Protein AF-A0A2N5YRS5-F1 (afdb_monomer)

Solvent-accessible surface area (backbone atoms only — not comparable to full-atom values): 10731 Å² total; per-residue (Å²): 92,65,30,34,33,71,36,32,25,39,20,80,48,80,92,53,76,38,45,80,46,67,61,50,50,34,42,85,32,21,40,76,70,30,48,67,41,39,96,57,61,64,20,45,32,36,36,33,46,70,57,51,52,56,50,21,66,75,70,76,48,89,79,59,82,22,62,78,68,31,30,32,28,27,42,75,60,66,61,77,80,57,56,73,63,17,35,43,30,50,98,49,32,31,32,30,30,61,40,76,29,47,91,76,86,85,80,86,45,73,47,37,74,73,70,75,48,71,62,41,45,70,50,16,36,21,18,30,59,78,36,57,36,58,53,43,55,66,42,66,35,34,51,42,79,47,68,44,80,43,78,38,75,36,78,30,51,50,43,51,68,62,75,42,83,72,62,62,38,59,51,52,52,50,55,50,49,55,51,30,55,74,71,72,45,51,68,48,79,45,74,45,67,37,58,81,123

Radius of gyration: 21.84 Å; Cα contacts (8 Å, |Δi|>4): 446; chains: 1; bounding box: 46×32×71 Å

Mean predicted aligned error: 5.02 Å

Secondary structure (DSSP, 8-state):
-EEEEEEEEE-SSTTSPPEEESEEEEETTEETT-TT-SSSS-SEEEEEHHHHHHHHHHHT----TTTT--SEEEES--GGG--TT-EEE-SS-EEEEEEE-----SSS-HHHHHHS--SHHHH-EEEEEEE-EEEETT-EEEEE--EEEEEEEEE-HHHHTTSS---HHHHHHHHHHHHHHHTT-EEEEEEEEE---

Nearest PDB structures (foldseek):
  1o67-assembly3_C  TM=7.822E-01  e=5.797E-09  Escherichia coli
  5yhh-assembly1_A  TM=7.970E-01  e=1.720E-07  Geobacillus stearothermophilus
  5yhi-assembly1_B  TM=7.317E-01  e=4.932E-08  Escherichia coli K-12
  7p41-assembly1_D  TM=7.309E-01  e=7.538E-04  Homo sapiens
  6fw2-assembly1_A  TM=7.241E-01  e=1.733E-03  Homo sapiens

Structure (mmCIF, N/CA/C/O backbone):
data_AF-A0A2N5YRS5-F1
#
_entry.id   AF-A0A2N5YRS5-F1
#
loop_
_atom_site.group_PDB
_atom_site.id
_atom_site.type_symbol
_atom_site.label_atom_id
_atom_site.label_alt_id
_atom_site.label_comp_id
_atom_site.label_asym_id
_atom_site.label_entity_id
_atom_site.label_seq_id
_atom_site.pdbx_PDB_ins_code
_atom_site.Cartn_x
_atom_site.Cartn_y
_atom_site.Cartn_z
_atom_site.occupancy
_atom_site.B_iso_or_equiv
_atom_site.auth_seq_id
_atom_site.auth_comp_id
_atom_site.auth_asym_id
_atom_site.auth_atom_id
_atom_site.pdbx_PDB_model_num
ATOM 1 N N . MET A 1 1 ? 4.259 -11.314 1.514 1.00 93.44 1 MET A N 1
ATOM 2 C CA . MET A 1 1 ? 4.136 -11.394 2.999 1.00 93.44 1 MET A CA 1
ATOM 3 C C . MET A 1 1 ? 2.675 -11.221 3.344 1.00 93.44 1 MET A C 1
ATOM 5 O O . MET A 1 1 ? 2.078 -10.305 2.798 1.00 93.44 1 MET A O 1
ATOM 9 N N . LYS A 1 2 ? 2.111 -12.064 4.206 1.00 97.50 2 LYS A N 1
ATOM 10 C CA . LYS A 1 2 ? 0.688 -12.028 4.564 1.00 97.50 2 LYS A CA 1
ATOM 11 C C . LYS A 1 2 ? 0.471 -11.393 5.937 1.00 97.50 2 LYS A C 1
ATOM 13 O O . LYS A 1 2 ? 1.342 -11.507 6.795 1.00 97.50 2 LYS A O 1
ATOM 18 N N . PHE A 1 3 ? -0.652 -10.706 6.108 1.00 98.56 3 PHE A N 1
ATOM 19 C CA . PHE A 1 3 ? -1.069 -10.064 7.354 1.00 98.56 3 PHE A CA 1
ATOM 20 C C . PHE A 1 3 ? -2.599 -10.047 7.451 1.00 98.56 3 PHE A C 1
ATOM 22 O O . PHE A 1 3 ? -3.292 -10.167 6.441 1.00 98.56 3 PHE A O 1
ATOM 29 N N . THR A 1 4 ? -3.130 -9.890 8.659 1.00 98.69 4 THR A N 1
ATOM 30 C CA . THR A 1 4 ? -4.561 -10.071 8.943 1.00 98.69 4 THR A CA 1
ATOM 31 C C . THR A 1 4 ? -5.220 -8.762 9.353 1.00 98.69 4 THR A C 1
ATOM 33 O O . THR A 1 4 ? -4.616 -7.944 10.050 1.00 98.69 4 THR A O 1
ATOM 36 N N . ILE A 1 5 ? -6.481 -8.572 8.973 1.00 98.56 5 ILE A N 1
ATOM 37 C CA . ILE A 1 5 ? -7.316 -7.477 9.473 1.00 98.56 5 ILE A CA 1
ATOM 38 C C . ILE A 1 5 ? -7.838 -7.807 10.869 1.00 98.56 5 ILE A C 1
ATOM 40 O O . ILE A 1 5 ? -8.525 -8.808 11.072 1.00 98.56 5 ILE A O 1
ATOM 44 N N . LYS A 1 6 ? -7.568 -6.922 11.826 1.00 98.25 6 LYS A N 1
ATOM 45 C CA . LYS A 1 6 ? -8.034 -7.027 13.214 1.00 98.25 6 LYS A CA 1
ATOM 46 C C . LYS A 1 6 ? -9.284 -6.214 13.493 1.00 98.25 6 LYS A C 1
ATOM 48 O O . LYS A 1 6 ? -10.110 -6.656 14.283 1.00 98.25 6 LYS A O 1
ATOM 53 N N . SER A 1 7 ? -9.413 -5.053 12.862 1.00 98.38 7 SER A N 1
ATOM 54 C CA . SER A 1 7 ? -10.589 -4.200 12.995 1.00 98.38 7 SER A CA 1
ATOM 55 C C . SER A 1 7 ? -10.814 -3.394 11.730 1.00 98.38 7 SER A C 1
ATOM 57 O O . SER A 1 7 ? -9.863 -3.060 11.016 1.00 98.38 7 SER A O 1
ATOM 59 N N . ILE A 1 8 ? -12.076 -3.062 11.494 1.00 98.31 8 ILE A N 1
ATOM 60 C CA . ILE A 1 8 ? -12.518 -2.154 10.446 1.00 98.31 8 ILE A CA 1
ATOM 61 C C . ILE A 1 8 ? -13.366 -1.091 11.124 1.00 98.31 8 ILE A C 1
ATOM 63 O O . ILE A 1 8 ? -14.333 -1.420 11.799 1.00 98.31 8 ILE A O 1
ATOM 67 N N . ASN A 1 9 ? -13.003 0.174 10.956 1.00 97.31 9 ASN A N 1
ATOM 68 C CA . ASN A 1 9 ? -13.595 1.295 11.668 1.00 97.31 9 ASN A CA 1
ATOM 69 C C . ASN A 1 9 ? -14.055 2.359 10.657 1.00 97.31 9 ASN A C 1
ATOM 71 O O . ASN A 1 9 ? -13.291 2.796 9.786 1.00 97.31 9 ASN A O 1
ATOM 75 N N . VAL A 1 10 ? -15.305 2.801 10.776 1.00 96.19 10 VAL A N 1
ATOM 76 C CA . VAL A 1 10 ? -15.925 3.786 9.872 1.00 96.19 10 VAL A CA 1
ATOM 77 C C . VAL A 1 10 ? -16.586 4.904 10.665 1.00 96.19 10 VAL A C 1
ATOM 79 O O . VAL A 1 10 ? -16.993 4.700 11.803 1.00 96.19 10 VAL A O 1
ATOM 82 N N . SER A 1 11 ? -16.684 6.094 10.083 1.00 93.38 11 SER A N 1
ATOM 83 C CA . SER A 1 11 ? -17.424 7.216 10.675 1.00 93.38 11 SER A CA 1
ATOM 84 C C . SER A 1 11 ? -18.418 7.765 9.659 1.00 93.38 11 SER A C 1
ATOM 86 O O . SER A 1 11 ? -18.031 8.004 8.516 1.00 93.38 11 SER A O 1
ATOM 88 N N . GLU A 1 12 ? -19.663 8.012 10.065 1.00 89.25 12 GLU A N 1
ATOM 89 C CA . GLU A 1 12 ? -20.699 8.537 9.165 1.00 89.25 12 GLU A CA 1
ATOM 90 C C . GLU A 1 12 ? -20.439 9.996 8.779 1.00 89.25 12 GLU A C 1
ATOM 92 O O . GLU A 1 12 ? -20.666 10.389 7.631 1.00 89.25 12 GLU A O 1
ATOM 97 N N . ARG A 1 13 ? -19.913 10.809 9.708 1.00 87.06 13 ARG A N 1
ATOM 98 C CA . ARG A 1 13 ? -19.568 12.216 9.451 1.00 87.06 13 ARG A CA 1
ATOM 99 C C . ARG A 1 13 ? -18.112 12.512 9.787 1.00 87.06 13 ARG A C 1
ATOM 101 O O . ARG A 1 13 ? -17.438 11.800 10.528 1.00 87.06 13 ARG A O 1
ATOM 108 N N . LYS A 1 14 ? -17.593 13.589 9.194 1.00 81.31 14 LYS A N 1
ATOM 109 C CA . LYS A 1 14 ? -16.226 14.053 9.462 1.00 81.31 14 LYS A CA 1
ATOM 110 C C . LYS A 1 14 ? -16.148 14.621 10.877 1.00 81.31 14 LYS A C 1
ATOM 112 O O . LYS A 1 14 ? -16.999 15.413 11.261 1.00 81.31 14 LYS A O 1
ATOM 117 N N . GLY A 1 15 ? -15.096 14.254 11.605 1.00 76.50 15 GLY A N 1
ATOM 118 C CA . GLY A 1 15 ? -14.880 14.684 12.990 1.00 76.50 15 GLY A CA 1
ATOM 119 C C . GLY A 1 15 ? -15.562 13.803 14.040 1.00 76.50 15 GLY A C 1
ATOM 120 O O . GLY A 1 15 ? -15.306 13.992 15.223 1.00 76.50 15 GLY A O 1
ATOM 121 N N . GLU A 1 16 ? -16.376 12.827 13.632 1.00 81.69 16 GLU A N 1
ATOM 122 C CA . GLU A 1 16 ? -16.912 11.814 14.541 1.00 81.69 16 GLU A CA 1
ATOM 123 C C . GLU A 1 16 ? -15.886 10.704 14.796 1.00 81.69 16 GLU A C 1
ATOM 125 O O . GLU A 1 16 ? -15.012 10.423 13.966 1.00 81.69 16 GLU A O 1
ATOM 130 N N . LEU A 1 17 ? -16.011 10.059 15.957 1.00 84.31 17 LEU A N 1
ATOM 131 C CA . LEU A 1 17 ? -15.243 8.862 16.275 1.00 84.31 17 LEU A CA 1
ATOM 132 C C . LEU A 1 17 ? -15.636 7.727 15.329 1.00 84.31 17 LEU A C 1
ATOM 134 O O . LEU A 1 17 ? -16.806 7.562 14.979 1.00 84.31 17 LEU A O 1
ATOM 138 N N . LYS A 1 18 ? -14.646 6.932 14.922 1.00 88.12 18 LYS A N 1
ATOM 139 C CA . LYS A 1 18 ? -14.904 5.743 14.116 1.00 88.12 18 LYS A CA 1
ATOM 140 C C . LYS A 1 18 ? -15.488 4.636 14.986 1.00 88.12 18 LYS A C 1
ATOM 142 O O . LYS A 1 18 ? -15.049 4.421 16.112 1.00 88.12 18 LYS A O 1
ATOM 147 N N . ILE A 1 19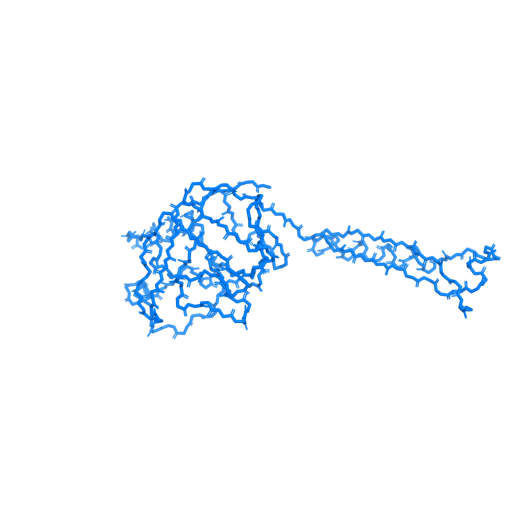 ? -16.453 3.919 14.432 1.00 91.75 19 ILE A N 1
ATOM 148 C CA . ILE A 1 19 ? -17.148 2.807 15.069 1.00 91.75 19 ILE A CA 1
ATOM 149 C C . ILE A 1 19 ? -16.702 1.514 14.375 1.00 91.75 19 ILE A C 1
ATOM 151 O O . ILE A 1 19 ? -16.629 1.490 13.140 1.00 91.75 19 ILE A O 1
ATOM 155 N N . PRO A 1 20 ? -16.386 0.447 15.131 1.00 96.31 20 PRO A N 1
ATOM 156 C CA . PRO A 1 20 ? -16.004 -0.829 14.550 1.00 96.31 20 PRO A CA 1
ATOM 157 C C . PRO A 1 20 ? -17.186 -1.496 13.833 1.00 96.31 20 PRO A C 1
ATOM 159 O O . PRO A 1 20 ? -18.306 -1.530 14.344 1.00 96.31 20 PRO A O 1
ATOM 162 N N . VAL A 1 21 ? -16.918 -2.076 12.666 1.00 97.50 21 VAL A N 1
ATOM 163 C CA . VAL A 1 21 ? -17.863 -2.845 11.848 1.00 97.50 21 VAL A CA 1
ATOM 164 C C . VAL A 1 21 ? -17.238 -4.177 11.434 1.00 97.50 21 VAL A C 1
ATOM 166 O O . VAL A 1 21 ? -16.019 -4.316 11.368 1.00 97.50 21 VAL A O 1
ATOM 169 N N . SER A 1 22 ? -18.065 -5.186 11.156 1.00 97.44 22 SER A N 1
ATOM 170 C CA . SER A 1 22 ? -17.574 -6.525 10.797 1.00 97.44 22 SER A CA 1
ATOM 171 C C . SER A 1 22 ? -17.098 -6.631 9.347 1.00 97.44 22 SER A C 1
ATOM 173 O O . SER A 1 22 ? -16.233 -7.450 9.044 1.00 97.44 22 SER A O 1
ATOM 175 N N . ASN A 1 23 ? -17.669 -5.824 8.453 1.00 97.62 23 ASN A N 1
ATOM 176 C CA . ASN A 1 23 ? -17.377 -5.825 7.026 1.00 97.62 23 ASN A CA 1
ATOM 177 C C . ASN A 1 23 ? -17.698 -4.466 6.395 1.00 97.62 23 ASN A C 1
ATOM 179 O O . ASN A 1 23 ? -18.464 -3.679 6.952 1.00 97.62 23 ASN A O 1
ATOM 183 N N . ILE A 1 24 ? -17.105 -4.220 5.232 1.00 97.94 24 ILE A N 1
ATOM 184 C CA . ILE A 1 24 ? -17.267 -3.007 4.429 1.00 97.94 24 ILE A CA 1
ATOM 185 C C . ILE A 1 24 ? -17.304 -3.343 2.941 1.00 97.94 24 ILE A C 1
ATOM 187 O O . ILE A 1 24 ? -16.763 -4.355 2.484 1.00 97.94 24 ILE A O 1
ATOM 191 N N . GLU A 1 25 ? -17.884 -2.424 2.180 1.00 98.06 25 GLU A N 1
ATOM 192 C CA . GLU A 1 25 ? -17.775 -2.368 0.730 1.00 98.06 25 GLU A CA 1
ATOM 193 C C . GLU A 1 25 ? -16.874 -1.198 0.323 1.00 98.06 25 GLU A C 1
ATOM 195 O O . GLU A 1 25 ? -16.895 -0.124 0.935 1.00 98.06 25 GLU A O 1
ATOM 200 N N . ILE A 1 26 ? -16.044 -1.438 -0.687 1.00 98.00 26 ILE A N 1
ATOM 201 C CA . ILE A 1 26 ? -15.027 -0.517 -1.179 1.00 98.00 26 ILE A CA 1
ATOM 202 C C . ILE A 1 26 ? -15.301 -0.230 -2.655 1.00 98.00 26 ILE A C 1
ATOM 204 O O . ILE A 1 26 ? -15.265 -1.147 -3.480 1.00 98.00 26 ILE A O 1
ATOM 208 N N . ASP A 1 27 ? -15.516 1.042 -2.979 1.00 97.56 27 ASP A N 1
ATOM 209 C CA . ASP A 1 27 ? -15.661 1.562 -4.341 1.00 97.56 27 ASP A CA 1
ATOM 210 C C . ASP A 1 27 ? -14.404 2.336 -4.787 1.00 97.56 27 ASP A C 1
ATOM 212 O O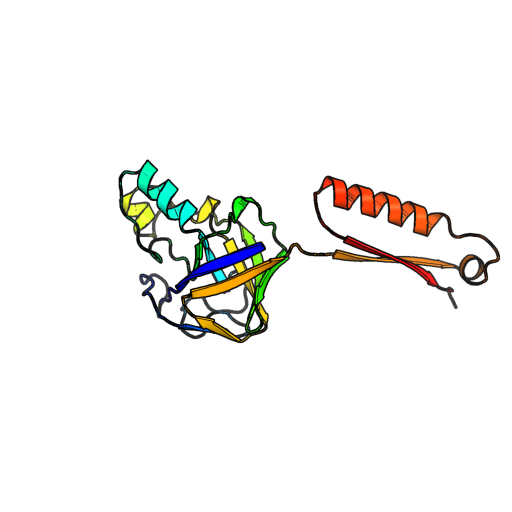 . ASP A 1 27 ? -13.368 2.321 -4.121 1.00 97.56 27 ASP A O 1
ATOM 216 N N . ASP A 1 28 ? -14.462 3.007 -5.937 1.00 96.31 28 ASP A N 1
ATOM 217 C CA . ASP A 1 28 ? -13.355 3.801 -6.484 1.00 96.31 28 ASP A CA 1
ATOM 218 C C . ASP A 1 28 ? -13.056 5.088 -5.689 1.00 96.31 28 ASP A C 1
ATOM 220 O O . ASP A 1 28 ? -12.070 5.777 -5.972 1.00 96.31 28 ASP A O 1
ATOM 224 N N . LEU A 1 29 ? -13.871 5.410 -4.682 1.00 97.00 29 LEU A N 1
ATOM 225 C CA . LEU A 1 29 ? -13.747 6.568 -3.799 1.00 97.00 29 LEU A CA 1
ATOM 226 C C . LEU A 1 29 ? -13.319 6.185 -2.370 1.00 97.00 29 LEU A C 1
ATOM 228 O O . LEU A 1 29 ? -12.935 7.074 -1.603 1.00 97.00 29 LEU A O 1
ATOM 232 N N . GLY A 1 30 ? -13.331 4.901 -2.010 1.00 97.25 30 GLY A N 1
ATOM 233 C CA . GLY A 1 30 ? -12.918 4.384 -0.704 1.00 97.25 30 GLY A CA 1
ATOM 234 C C . GLY A 1 30 ? -13.987 3.498 -0.071 1.00 97.25 30 GLY A C 1
ATOM 235 O O . GLY A 1 30 ? -14.651 2.730 -0.756 1.00 97.25 30 GLY A O 1
ATOM 236 N N . ILE A 1 31 ? -14.141 3.578 1.251 1.00 97.75 31 ILE A N 1
ATOM 237 C CA . ILE A 1 31 ? -15.177 2.828 1.977 1.00 97.75 31 ILE A CA 1
ATOM 238 C C . ILE A 1 31 ? -16.522 3.533 1.794 1.00 97.75 31 ILE A C 1
ATOM 240 O O . ILE A 1 31 ? -16.641 4.722 2.098 1.00 97.75 31 ILE A O 1
ATOM 244 N N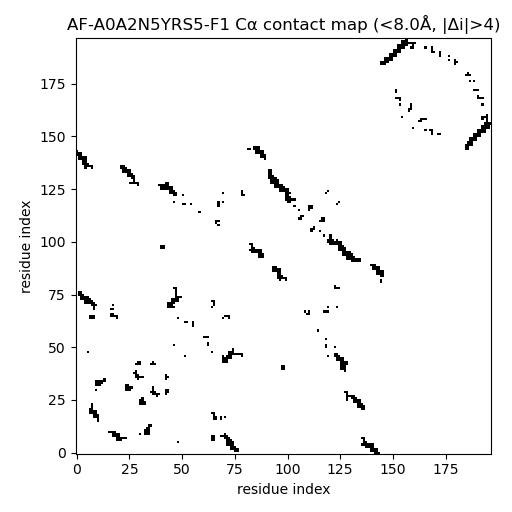 . THR A 1 32 ? -17.542 2.815 1.325 1.00 96.75 32 THR A N 1
ATOM 245 C CA . THR A 1 32 ? -18.844 3.401 0.954 1.00 96.75 32 THR A CA 1
ATOM 246 C C . THR A 1 32 ? -19.559 4.080 2.124 1.00 96.75 32 THR A C 1
ATOM 248 O O . THR A 1 32 ? -20.232 5.091 1.931 1.00 96.75 32 THR A O 1
ATOM 251 N N . THR A 1 33 ? -19.362 3.570 3.340 1.00 94.56 33 THR A N 1
ATOM 252 C CA . THR A 1 33 ? -19.973 4.065 4.581 1.00 94.56 33 THR A CA 1
ATOM 253 C C . THR A 1 33 ? -19.085 5.029 5.376 1.00 94.56 33 THR A C 1
ATOM 255 O O . THR A 1 33 ? -19.434 5.376 6.502 1.00 94.56 33 THR A O 1
ATOM 258 N N . ASP A 1 34 ? -17.935 5.461 4.840 1.00 94.75 34 ASP A N 1
ATOM 259 C CA . ASP A 1 34 ? -17.009 6.353 5.549 1.00 94.75 34 ASP A CA 1
ATOM 260 C C . ASP A 1 34 ? -17.057 7.801 5.040 1.00 94.75 34 ASP A C 1
ATOM 262 O O . ASP A 1 34 ? -16.968 8.078 3.842 1.00 94.75 34 ASP A O 1
ATOM 266 N N . ALA A 1 35 ? -17.088 8.752 5.971 1.00 90.19 35 ALA A N 1
ATOM 267 C CA . ALA A 1 35 ? -17.127 10.188 5.705 1.00 90.19 35 ALA A CA 1
ATOM 268 C C . ALA A 1 35 ? -15.903 10.749 4.958 1.00 90.19 35 ALA A C 1
ATOM 270 O O . ALA A 1 35 ? -15.940 11.883 4.463 1.00 90.19 35 ALA A O 1
ATOM 271 N N . HIS A 1 36 ? -14.793 10.009 4.917 1.00 87.69 36 HIS A N 1
ATOM 272 C CA . HIS A 1 36 ? -13.550 10.418 4.260 1.00 87.69 36 HIS A CA 1
ATOM 273 C C . HIS A 1 36 ? -13.416 9.881 2.831 1.00 87.69 36 HIS A C 1
ATOM 275 O O . HIS A 1 36 ? -12.406 10.168 2.177 1.00 87.69 36 HIS A O 1
ATOM 281 N N . ARG A 1 37 ? -14.415 9.155 2.312 1.00 93.19 37 ARG A N 1
ATOM 282 C CA . ARG A 1 37 ? -14.436 8.745 0.902 1.00 93.19 37 ARG A CA 1
ATOM 283 C C . ARG A 1 37 ? -14.375 9.952 -0.037 1.00 93.19 37 ARG A C 1
ATOM 285 O O . ARG A 1 37 ? -14.895 11.031 0.260 1.00 93.19 37 ARG A O 1
ATOM 292 N N . GLY A 1 38 ? -13.742 9.778 -1.192 1.00 92.81 38 GLY A N 1
ATOM 293 C CA . GLY A 1 38 ? -13.656 10.807 -2.222 1.00 92.81 38 GLY A CA 1
ATOM 294 C C . GLY A 1 38 ? -12.627 10.512 -3.310 1.00 92.81 38 GLY A C 1
ATOM 295 O O . GLY A 1 38 ? -11.880 9.532 -3.267 1.00 92.81 38 GLY A O 1
ATOM 296 N N . LYS A 1 39 ? -12.552 11.411 -4.295 1.00 94.62 39 LYS A N 1
ATOM 297 C CA . LYS A 1 39 ? -11.598 11.320 -5.406 1.00 94.62 39 LYS A CA 1
ATOM 298 C C . LYS A 1 39 ? -10.270 11.979 -5.028 1.00 94.62 39 LYS A C 1
ATOM 300 O O . LYS A 1 39 ? -9.959 13.087 -5.454 1.00 94.62 39 LYS A O 1
ATOM 305 N N . TRP A 1 40 ? -9.515 11.310 -4.166 1.00 94.56 40 TRP A N 1
ATOM 306 C CA . TRP A 1 40 ? -8.241 11.784 -3.622 1.00 94.56 40 TRP A CA 1
ATOM 307 C C . TRP A 1 40 ? -7.351 10.602 -3.241 1.00 94.56 40 TRP A C 1
ATOM 309 O O . TRP A 1 40 ? -7.795 9.460 -3.249 1.00 94.56 40 TRP A O 1
ATOM 319 N N . HIS A 1 41 ? -6.090 10.852 -2.892 1.00 93.81 41 HIS A N 1
ATOM 320 C CA . HIS A 1 41 ? -5.119 9.782 -2.660 1.00 93.81 41 HIS A CA 1
ATOM 321 C C . HIS A 1 41 ? -5.208 9.126 -1.273 1.00 93.81 41 HIS A C 1
ATOM 323 O O . HIS A 1 41 ? -4.510 8.148 -1.047 1.00 93.81 41 HIS A O 1
ATOM 329 N N . ARG A 1 42 ? -6.025 9.624 -0.333 1.00 94.56 42 ARG A N 1
ATOM 330 C CA . ARG A 1 42 ? -6.112 9.110 1.053 1.00 94.56 42 ARG A CA 1
ATOM 331 C C . ARG A 1 42 ? -7.441 8.408 1.338 1.00 94.56 42 ARG A C 1
ATOM 333 O O . ARG A 1 42 ? -8.124 8.744 2.298 1.00 94.56 42 ARG A O 1
ATOM 340 N N . GLN A 1 43 ? -7.810 7.458 0.489 1.00 96.69 43 GLN A N 1
ATOM 341 C CA . GLN A 1 43 ? -9.142 6.848 0.517 1.00 96.69 43 GLN A CA 1
ATOM 342 C C . GLN A 1 43 ? -9.348 5.915 1.706 1.00 96.69 43 GLN A C 1
ATOM 344 O O . GLN A 1 43 ? -10.422 5.919 2.297 1.00 96.69 43 GLN A O 1
ATOM 349 N N . ILE A 1 44 ? -8.328 5.126 2.056 1.00 97.25 44 ILE A N 1
ATOM 350 C CA . ILE A 1 44 ? -8.396 4.179 3.175 1.00 97.25 44 ILE A CA 1
ATOM 351 C C . ILE A 1 44 ? -7.104 4.264 3.978 1.00 97.25 44 ILE A C 1
ATOM 353 O O . ILE A 1 44 ? -6.009 4.150 3.414 1.00 97.25 44 ILE A O 1
ATOM 357 N N . SER A 1 45 ? -7.224 4.475 5.287 1.00 96.69 45 SER A N 1
ATOM 358 C CA . SER A 1 45 ? -6.095 4.535 6.215 1.00 96.69 45 SER A CA 1
ATOM 359 C C . SER A 1 45 ? -5.858 3.204 6.931 1.00 96.69 45 SER A C 1
ATOM 361 O O . SER A 1 45 ? -6.804 2.506 7.290 1.00 96.69 45 SER A O 1
ATOM 363 N N . PHE A 1 46 ? -4.587 2.874 7.160 1.00 97.81 46 PHE A N 1
ATOM 364 C CA . PHE A 1 46 ? -4.167 1.655 7.853 1.00 97.81 46 PHE A CA 1
ATOM 365 C C . PHE A 1 46 ? -3.230 1.972 9.015 1.00 97.81 46 PHE A C 1
ATOM 367 O O . PHE A 1 46 ? -2.407 2.890 8.921 1.00 97.81 46 PHE A O 1
ATOM 374 N N . LEU A 1 47 ? -3.318 1.155 10.061 1.00 97.12 47 LEU A N 1
ATOM 375 C CA . LEU A 1 47 ? -2.391 1.132 11.187 1.00 97.12 47 LEU A CA 1
ATOM 376 C C . LEU A 1 47 ? -2.162 -0.316 11.651 1.00 97.12 47 LEU A C 1
ATOM 378 O O . LEU A 1 47 ? -3.050 -1.164 11.540 1.00 97.12 47 LEU A O 1
ATOM 382 N N . ALA A 1 48 ? -0.960 -0.623 12.128 1.00 97.31 48 ALA A N 1
ATOM 383 C CA . ALA A 1 48 ? -0.648 -1.936 12.684 1.00 97.31 48 ALA A CA 1
ATOM 384 C C . ALA A 1 48 ? -0.966 -1.970 14.187 1.00 97.31 48 ALA A C 1
ATOM 386 O O . ALA A 1 48 ? -0.684 -1.009 14.905 1.00 97.31 48 ALA A O 1
ATOM 387 N N . GLN A 1 49 ? -1.527 -3.077 14.669 1.00 97.00 49 GLN A N 1
ATOM 388 C CA . GLN A 1 49 ? -1.818 -3.295 16.085 1.00 97.00 49 GLN A CA 1
ATO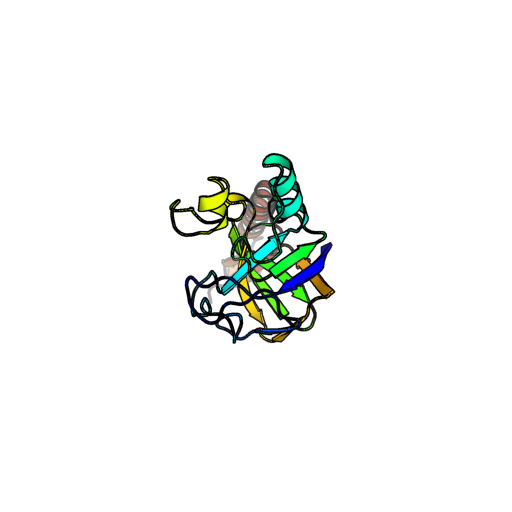M 389 C C . GLN A 1 49 ? -0.530 -3.235 16.908 1.00 97.00 49 GLN A C 1
ATOM 391 O O . GLN A 1 49 ? -0.508 -2.638 17.975 1.00 97.00 49 GLN A O 1
ATOM 396 N N . GLU A 1 50 ? 0.574 -3.738 16.360 1.00 96.31 50 GLU A N 1
ATOM 397 C CA . GLU A 1 50 ? 1.896 -3.677 16.976 1.00 96.31 50 GLU A CA 1
ATOM 398 C C . GLU A 1 50 ? 2.354 -2.230 17.248 1.00 96.31 50 GLU A C 1
ATOM 400 O O . GLU A 1 50 ? 3.050 -1.969 18.231 1.00 96.31 50 GLU A O 1
ATOM 405 N N . ASP A 1 51 ? 1.955 -1.275 16.400 1.00 94.62 51 ASP A N 1
ATOM 406 C CA . ASP A 1 51 ? 2.243 0.150 16.598 1.00 94.62 51 ASP A CA 1
ATOM 407 C C . ASP A 1 51 ? 1.336 0.785 17.652 1.00 94.62 51 ASP A C 1
ATOM 409 O O . ASP A 1 51 ? 1.799 1.623 18.430 1.00 94.62 51 ASP A O 1
ATOM 413 N N . ILE A 1 52 ? 0.070 0.362 17.707 1.00 93.88 52 ILE A N 1
ATOM 414 C CA . ILE A 1 52 ? -0.876 0.765 18.752 1.00 93.88 52 ILE A CA 1
ATOM 415 C C . ILE A 1 52 ? -0.374 0.286 20.117 1.00 93.88 52 ILE A C 1
ATOM 417 O O . ILE A 1 52 ? -0.263 1.094 21.036 1.00 93.88 52 ILE A O 1
ATOM 421 N N . ASP A 1 53 ? 0.006 -0.985 20.234 1.00 94.31 53 ASP A N 1
ATOM 422 C CA . ASP A 1 53 ? 0.459 -1.598 21.486 1.00 94.31 53 ASP A CA 1
ATOM 423 C C . ASP A 1 53 ? 1.762 -0.958 21.987 1.00 94.31 53 ASP A C 1
ATOM 425 O O . ASP A 1 53 ? 1.912 -0.642 23.170 1.00 94.31 53 ASP A O 1
ATOM 429 N N . MET A 1 54 ? 2.708 -0.692 21.079 1.00 92.75 54 MET A N 1
ATOM 430 C CA . MET A 1 54 ? 3.949 0.004 21.422 1.00 92.75 54 MET A CA 1
ATOM 431 C C . MET A 1 54 ? 3.691 1.443 21.884 1.00 92.75 54 MET A C 1
ATOM 433 O O . MET A 1 54 ? 4.388 1.945 22.768 1.00 92.75 54 MET A O 1
ATOM 437 N N . PHE A 1 55 ? 2.725 2.132 21.273 1.00 91.88 55 PHE A N 1
ATOM 438 C CA . PHE A 1 55 ? 2.333 3.479 21.677 1.00 91.88 55 PHE A CA 1
ATOM 439 C C . PHE A 1 55 ? 1.640 3.460 23.047 1.00 91.88 55 PHE A C 1
ATOM 441 O O . PHE A 1 55 ? 2.047 4.208 23.933 1.00 91.88 55 PHE A O 1
ATOM 448 N N . ALA A 1 56 ? 0.686 2.552 23.252 1.00 91.56 56 ALA A N 1
ATOM 449 C CA . ALA A 1 56 ? -0.004 2.307 24.519 1.00 91.56 56 ALA A CA 1
ATOM 450 C C . ALA A 1 56 ? 0.981 2.103 25.682 1.00 91.56 56 ALA A C 1
ATOM 452 O O . ALA A 1 56 ? 0.932 2.825 26.680 1.00 91.56 56 ALA A O 1
ATOM 453 N N . GLY A 1 57 ? 1.959 1.206 25.513 1.00 92.19 57 GLY A N 1
ATOM 454 C CA . GLY A 1 57 ? 2.973 0.931 26.534 1.00 92.19 57 GLY A CA 1
ATOM 455 C C . GLY A 1 57 ? 3.870 2.128 26.872 1.00 92.19 57 GLY A C 1
ATOM 456 O O . GLY A 1 57 ? 4.288 2.271 28.018 1.00 92.19 57 GLY A O 1
ATOM 457 N N . LYS A 1 58 ? 4.143 3.027 25.914 1.00 90.31 58 LYS A N 1
ATOM 458 C CA . LYS A 1 58 ? 4.948 4.241 26.160 1.00 90.31 58 LYS A CA 1
ATOM 459 C C . LYS A 1 58 ? 4.234 5.272 27.026 1.00 90.31 58 LYS A C 1
ATOM 461 O O . LYS A 1 58 ? 4.904 6.000 27.752 1.00 90.31 58 LYS A O 1
ATOM 466 N N . PHE A 1 59 ? 2.911 5.349 26.924 1.00 89.25 59 PHE A N 1
ATOM 467 C CA . PHE A 1 59 ? 2.097 6.309 27.673 1.00 89.25 59 PHE A CA 1
ATOM 468 C C . PHE A 1 59 ? 1.382 5.680 28.872 1.00 89.25 59 PHE A C 1
ATOM 470 O O . PHE A 1 59 ? 0.737 6.400 29.621 1.00 89.25 59 PHE A O 1
ATOM 477 N N . ASN A 1 60 ? 1.544 4.367 29.087 1.00 90.12 60 ASN A N 1
ATOM 478 C CA . ASN A 1 60 ? 0.835 3.598 30.110 1.00 90.12 60 ASN A CA 1
ATOM 479 C C . ASN A 1 60 ? -0.694 3.785 30.017 1.00 90.12 60 ASN A C 1
ATOM 481 O O . ASN A 1 60 ? -1.381 3.957 31.021 1.00 90.12 60 ASN A O 1
ATOM 485 N N . GLU A 1 61 ? -1.194 3.769 28.782 1.00 89.75 61 GLU A N 1
ATOM 486 C CA . GLU A 1 61 ? -2.586 4.026 28.405 1.00 89.75 61 GLU A CA 1
ATOM 487 C C . GLU A 1 61 ? -3.127 2.875 27.557 1.00 89.75 61 GLU A C 1
ATOM 489 O O . GLU A 1 61 ? -2.362 2.087 27.000 1.00 89.75 61 GLU A O 1
ATOM 494 N N . THR A 1 62 ? -4.449 2.786 27.420 1.00 88.38 62 THR A N 1
ATOM 495 C CA . THR A 1 62 ? -5.097 1.798 26.544 1.00 88.38 62 THR A CA 1
ATOM 496 C C . THR A 1 62 ? -5.796 2.478 25.381 1.00 88.38 62 THR A C 1
ATOM 498 O O . THR A 1 62 ? -6.637 3.346 25.600 1.00 88.38 62 THR A O 1
ATOM 501 N N . PHE A 1 63 ? -5.514 2.023 24.161 1.00 89.88 63 PHE A N 1
ATOM 502 C CA . PHE A 1 63 ? -6.153 2.514 22.943 1.00 89.88 63 PHE A CA 1
ATOM 503 C C . PHE A 1 63 ? -6.862 1.375 22.221 1.00 89.88 63 PHE A C 1
ATOM 505 O O . PHE A 1 63 ? -6.357 0.251 22.148 1.00 89.88 63 PHE A O 1
ATOM 512 N N . LYS A 1 64 ? -8.038 1.669 21.682 1.00 89.25 64 LYS A N 1
ATOM 513 C CA . LYS A 1 64 ? -8.831 0.756 20.868 1.00 89.25 64 LYS A CA 1
ATOM 514 C C . LYS A 1 64 ? -8.554 0.997 19.381 1.00 89.25 64 LYS A C 1
ATOM 516 O O . LYS A 1 64 ? -8.225 2.116 18.981 1.00 89.25 64 LYS A O 1
ATOM 521 N N . PRO A 1 65 ? -8.735 -0.033 18.539 1.00 90.06 65 PRO A N 1
ATOM 522 C CA . PRO A 1 65 ? -8.828 0.159 17.099 1.00 90.06 65 PRO A CA 1
ATOM 523 C C . PRO A 1 65 ? -9.824 1.270 16.741 1.00 90.06 65 PRO A C 1
ATOM 525 O O . PRO A 1 65 ? -10.948 1.287 17.239 1.00 90.06 65 PRO A O 1
ATOM 528 N N . GLY A 1 66 ? -9.404 2.190 15.880 1.00 88.81 66 GLY A N 1
ATOM 529 C CA . GLY A 1 66 ? -10.178 3.352 15.447 1.00 88.81 66 GLY A CA 1
ATOM 530 C C . GLY A 1 66 ? -9.894 4.633 16.234 1.00 88.81 66 GLY A C 1
ATOM 531 O O . GLY A 1 66 ? -10.182 5.712 15.709 1.00 88.81 66 GLY A O 1
ATOM 532 N N . ASP A 1 67 ? -9.278 4.560 17.421 1.00 89.19 67 ASP A N 1
ATOM 533 C CA . ASP A 1 67 ? -8.974 5.743 18.247 1.00 89.19 67 ASP A CA 1
ATOM 534 C C . ASP A 1 67 ? -8.020 6.710 17.532 1.00 89.19 67 ASP A C 1
ATOM 536 O O . ASP A 1 67 ? -8.091 7.928 17.707 1.00 89.19 67 ASP A O 1
ATOM 540 N N . PHE A 1 68 ? -7.158 6.196 16.653 1.00 88.94 68 PHE A N 1
ATOM 541 C CA . PHE A 1 68 ? -6.246 7.019 15.862 1.00 88.94 68 PHE A CA 1
ATOM 542 C C . PHE A 1 68 ? -6.855 7.479 14.528 1.00 88.94 68 PHE A C 1
ATOM 544 O O . PHE A 1 68 ? -6.158 8.065 13.691 1.00 88.94 68 PHE A O 1
ATOM 551 N N . ALA A 1 69 ? -8.161 7.272 14.341 1.00 89.00 69 ALA A N 1
ATOM 552 C CA . ALA A 1 69 ? -8.913 7.539 13.120 1.00 89.00 69 ALA A CA 1
ATOM 553 C C . ALA A 1 69 ? -8.428 6.732 11.898 1.00 89.00 69 ALA A C 1
ATOM 555 O O . ALA A 1 69 ? -8.602 7.161 10.748 1.00 89.00 69 ALA A O 1
ATOM 556 N N . GLU A 1 70 ? -7.819 5.566 12.117 1.00 93.56 70 GLU A N 1
ATOM 557 C CA . GLU A 1 70 ? -7.547 4.590 11.068 1.00 93.56 70 GLU A CA 1
ATOM 558 C C . GLU A 1 70 ? -8.823 3.854 10.648 1.00 93.56 70 GLU A C 1
ATOM 560 O O . GLU A 1 70 ? -9.685 3.543 11.471 1.00 93.56 70 GLU A O 1
ATOM 565 N N . ASN A 1 71 ? -8.943 3.544 9.359 1.00 96.88 71 ASN A N 1
ATOM 566 C CA . ASN A 1 71 ? -10.015 2.687 8.881 1.00 96.88 71 ASN A CA 1
ATOM 567 C C . ASN A 1 71 ? -9.724 1.225 9.180 1.00 96.88 71 ASN A C 1
ATOM 569 O O . ASN A 1 71 ? -10.617 0.519 9.625 1.00 96.88 71 ASN A O 1
ATOM 573 N N . ILE A 1 72 ? -8.499 0.770 8.928 1.00 98.12 72 ILE A N 1
ATOM 574 C CA . ILE A 1 72 ? -8.147 -0.643 9.026 1.00 98.12 72 ILE A CA 1
ATOM 575 C C . ILE A 1 72 ? -7.012 -0.818 10.027 1.00 98.12 72 ILE A C 1
ATOM 577 O O . ILE A 1 72 ? -5.911 -0.293 9.843 1.00 98.12 72 ILE A O 1
ATOM 581 N N . THR A 1 73 ? -7.270 -1.609 11.060 1.00 98.19 73 THR A N 1
ATOM 582 C CA . THR A 1 73 ? -6.245 -2.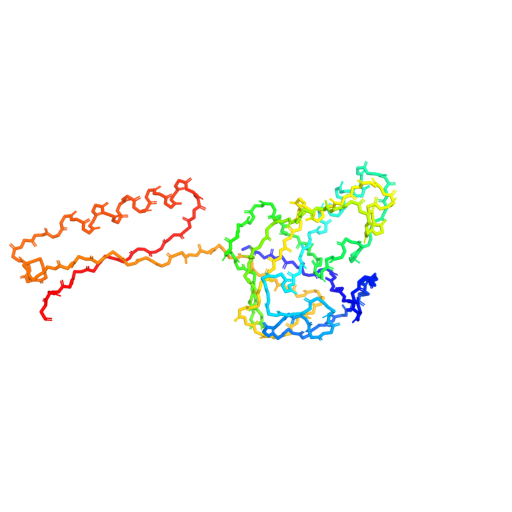053 12.005 1.00 98.19 73 THR A CA 1
ATOM 583 C C . THR A 1 73 ? -5.805 -3.453 11.605 1.00 98.19 73 THR A C 1
ATOM 585 O O . THR A 1 73 ? -6.637 -4.329 11.362 1.00 98.19 73 THR A O 1
ATOM 588 N N . THR A 1 74 ? -4.499 -3.678 11.511 1.00 98.44 74 THR A N 1
ATOM 589 C CA . THR A 1 74 ? -3.912 -4.922 10.982 1.00 98.44 74 THR A CA 1
ATOM 590 C C . THR A 1 74 ? -2.971 -5.575 11.982 1.00 98.44 74 THR A C 1
ATOM 592 O O . THR A 1 74 ? -2.564 -4.935 12.942 1.00 98.44 74 THR A O 1
ATOM 595 N N . GLN A 1 75 ? -2.614 -6.836 11.762 1.00 98.44 75 GLN A N 1
ATOM 596 C CA . GLN A 1 75 ? -1.607 -7.554 12.544 1.00 98.44 75 GLN A CA 1
ATOM 597 C C . GLN A 1 75 ? -0.721 -8.381 11.609 1.00 98.44 75 GLN A C 1
ATOM 599 O O . GLN A 1 75 ? -1.222 -9.009 10.674 1.00 98.44 75 GLN A O 1
ATOM 604 N N . GLY A 1 76 ? 0.585 -8.407 11.872 1.00 97.94 76 GLY A N 1
ATOM 605 C CA . GLY A 1 76 ? 1.578 -9.153 11.094 1.00 97.94 76 GLY A CA 1
ATOM 606 C C . GLY A 1 76 ? 2.291 -8.335 10.013 1.00 97.94 76 GLY A C 1
ATOM 607 O O . GLY A 1 76 ? 2.970 -8.907 9.162 1.00 97.94 76 GLY A O 1
ATOM 608 N N . ILE A 1 77 ? 2.164 -7.003 10.020 1.00 97.31 77 ILE A N 1
ATOM 609 C CA . ILE A 1 77 ? 2.824 -6.113 9.054 1.00 97.31 77 ILE A CA 1
ATOM 610 C C . ILE A 1 77 ? 3.450 -4.899 9.737 1.00 97.31 77 ILE A C 1
ATOM 612 O O . ILE A 1 77 ? 2.845 -4.241 10.570 1.00 97.31 77 ILE A O 1
ATOM 616 N N . ASN A 1 78 ? 4.675 -4.562 9.327 1.00 95.75 78 ASN A N 1
ATOM 617 C CA . ASN A 1 78 ? 5.343 -3.331 9.735 1.00 95.75 78 ASN A CA 1
ATOM 618 C C . ASN A 1 78 ? 5.302 -2.308 8.592 1.00 95.75 78 ASN A C 1
ATOM 620 O O . ASN A 1 78 ? 6.147 -2.336 7.690 1.00 95.75 78 ASN A O 1
ATOM 624 N N . PHE A 1 79 ? 4.349 -1.377 8.647 1.00 95.94 79 PHE A N 1
ATOM 625 C CA . PHE A 1 79 ? 4.170 -0.356 7.611 1.00 95.94 79 PHE A CA 1
ATOM 626 C C . PHE A 1 79 ? 5.345 0.632 7.493 1.00 95.94 79 PHE A C 1
ATOM 628 O O . PHE A 1 79 ? 5.531 1.255 6.444 1.00 95.94 79 PHE A O 1
ATOM 635 N N . ARG A 1 80 ? 6.241 0.727 8.486 1.00 92.31 80 ARG A N 1
ATOM 636 C CA . ARG A 1 80 ? 7.488 1.504 8.334 1.00 92.31 80 ARG A CA 1
ATOM 637 C C . ARG A 1 80 ? 8.390 0.944 7.244 1.00 92.31 80 ARG A C 1
ATOM 639 O O . ARG A 1 80 ? 9.095 1.725 6.608 1.00 92.31 80 ARG A O 1
ATOM 646 N N . LYS A 1 81 ? 8.346 -0.367 7.000 1.00 93.50 81 LYS A N 1
ATOM 647 C CA . LYS A 1 81 ? 9.170 -1.047 5.989 1.00 93.50 81 LYS A CA 1
ATOM 648 C C . LYS A 1 81 ? 8.536 -1.073 4.596 1.00 93.50 81 LYS A C 1
ATOM 650 O O . LYS A 1 81 ? 9.214 -1.431 3.639 1.00 93.50 81 LYS A O 1
ATOM 655 N N . THR A 1 82 ? 7.268 -0.686 4.465 1.00 95.88 82 THR A N 1
ATOM 656 C CA . THR A 1 82 ? 6.612 -0.571 3.157 1.00 95.88 82 THR A CA 1
ATOM 657 C C . THR A 1 82 ? 6.973 0.752 2.493 1.00 95.88 82 THR A C 1
ATOM 659 O O . THR A 1 82 ? 7.444 1.695 3.143 1.00 95.88 82 THR A O 1
ATOM 662 N N . LYS A 1 83 ? 6.769 0.854 1.186 1.00 96.38 83 LYS A N 1
ATOM 663 C CA . LYS A 1 83 ? 7.070 2.055 0.416 1.00 96.38 83 LYS A CA 1
ATOM 664 C C . LYS A 1 83 ? 5.835 2.487 -0.383 1.00 96.38 83 LYS A C 1
ATOM 666 O O . LYS A 1 83 ? 4.950 1.700 -0.701 1.00 96.38 83 LYS A O 1
ATOM 671 N N . VAL A 1 84 ? 5.767 3.775 -0.721 1.00 97.44 84 VAL A N 1
ATOM 672 C CA . VAL A 1 84 ? 4.704 4.305 -1.598 1.00 97.44 84 VAL A CA 1
ATOM 673 C C . VAL A 1 84 ? 4.731 3.551 -2.936 1.00 97.44 84 VAL A C 1
ATOM 675 O O . VAL A 1 84 ? 5.812 3.169 -3.390 1.00 97.44 84 VAL A O 1
ATOM 678 N N . LEU A 1 85 ? 3.566 3.349 -3.552 1.00 98.06 85 LEU A N 1
ATOM 679 C CA . LEU A 1 85 ? 3.280 2.519 -4.733 1.00 98.06 85 LEU A CA 1
ATOM 680 C C . LEU A 1 85 ? 3.230 1.005 -4.501 1.00 98.06 85 LEU A C 1
ATOM 682 O O . LEU A 1 85 ? 2.776 0.292 -5.399 1.00 98.06 85 LEU A O 1
ATOM 686 N N . ASP A 1 86 ? 3.656 0.506 -3.340 1.00 98.31 86 ASP A N 1
ATOM 687 C CA . ASP A 1 86 ? 3.467 -0.907 -3.009 1.00 98.31 86 ASP A CA 1
ATOM 688 C C . ASP A 1 86 ? 1.975 -1.233 -2.853 1.00 98.31 86 ASP A C 1
ATOM 690 O O . ASP A 1 86 ? 1.133 -0.343 -2.695 1.00 98.31 86 ASP A O 1
ATOM 694 N N . VAL A 1 87 ? 1.643 -2.518 -2.925 1.00 98.56 87 VAL A N 1
ATOM 695 C CA . VAL A 1 87 ? 0.266 -3.006 -3.010 1.00 98.56 87 VAL A CA 1
ATOM 696 C C . VAL A 1 87 ? -0.065 -3.886 -1.810 1.00 98.56 87 VAL A C 1
ATOM 698 O O . VAL A 1 87 ? 0.740 -4.720 -1.397 1.00 98.56 87 VAL A O 1
ATOM 701 N N . LEU A 1 88 ? -1.272 -3.704 -1.280 1.00 98.62 88 LEU A N 1
ATOM 702 C CA . LEU A 1 88 ? -1.938 -4.596 -0.338 1.00 98.62 88 LEU A CA 1
ATOM 703 C C . LEU A 1 88 ? -3.116 -5.229 -1.078 1.00 98.62 88 LEU A C 1
ATOM 705 O O . LEU A 1 88 ? -3.983 -4.504 -1.572 1.00 98.62 88 LEU A O 1
ATOM 709 N N . GLU A 1 89 ? -3.149 -6.549 -1.212 1.00 98.44 89 GLU A N 1
ATOM 710 C CA . GLU A 1 89 ? -4.194 -7.201 -2.002 1.00 98.44 89 GLU A CA 1
ATOM 711 C C . GLU A 1 89 ? -4.586 -8.581 -1.496 1.00 98.44 89 GLU A C 1
ATOM 713 O O . GLU A 1 89 ? -3.822 -9.267 -0.824 1.00 98.44 89 GLU A O 1
ATOM 718 N N . ASN A 1 90 ? -5.788 -8.985 -1.875 1.00 97.81 90 ASN A N 1
ATOM 719 C CA . ASN A 1 90 ? -6.244 -10.365 -1.895 1.00 97.81 90 ASN A CA 1
ATOM 720 C C . ASN A 1 90 ? -7.131 -10.559 -3.139 1.00 97.81 90 ASN A C 1
ATOM 722 O O . ASN A 1 90 ? -7.166 -9.706 -4.031 1.00 97.81 90 ASN A O 1
ATOM 726 N N . ASP A 1 91 ? -7.866 -11.665 -3.209 1.00 97.19 91 ASP A N 1
ATOM 727 C CA . ASP A 1 91 ? -8.725 -11.950 -4.362 1.00 97.19 91 ASP A CA 1
ATOM 728 C C . ASP A 1 91 ? -9.888 -10.958 -4.511 1.00 97.19 91 ASP A C 1
ATOM 730 O O . ASP A 1 91 ? -10.370 -10.740 -5.623 1.00 97.19 91 ASP A O 1
ATOM 734 N N . ASN A 1 92 ? -10.311 -10.298 -3.432 1.00 96.88 92 ASN A N 1
ATOM 735 C CA . ASN A 1 92 ? -11.463 -9.398 -3.423 1.00 96.88 92 ASN A CA 1
ATOM 736 C C . ASN A 1 92 ? -11.073 -7.944 -3.691 1.00 96.88 92 ASN A C 1
ATOM 738 O O . ASN A 1 92 ? -11.786 -7.245 -4.408 1.00 96.88 92 ASN A O 1
ATOM 742 N N . VAL A 1 93 ? -9.947 -7.484 -3.144 1.00 97.88 93 VAL A N 1
ATOM 743 C CA . VAL A 1 93 ? -9.566 -6.066 -3.138 1.00 97.88 93 VAL A CA 1
ATOM 744 C C . VAL A 1 93 ? -8.087 -5.870 -3.450 1.00 97.88 93 VAL A C 1
ATOM 746 O O . VAL A 1 93 ? -7.241 -6.704 -3.131 1.00 97.88 93 VAL A O 1
ATOM 749 N N . LYS A 1 94 ? -7.764 -4.725 -4.055 1.00 98.56 94 LYS A N 1
ATOM 750 C CA . LYS A 1 94 ? -6.387 -4.307 -4.341 1.00 98.56 94 LYS A CA 1
ATOM 751 C C . LYS A 1 94 ? -6.233 -2.838 -4.009 1.00 98.56 94 LYS A C 1
ATOM 753 O O . LYS A 1 94 ? -6.939 -2.003 -4.574 1.00 98.56 94 LYS A O 1
ATOM 758 N N . LEU A 1 95 ? -5.300 -2.529 -3.120 1.00 98.56 95 LEU A N 1
ATOM 759 C CA . LEU A 1 95 ? -5.072 -1.196 -2.582 1.00 98.56 95 LEU A CA 1
ATOM 760 C C . LEU A 1 95 ? -3.607 -0.812 -2.782 1.00 98.56 95 LEU A C 1
ATOM 762 O O . LEU A 1 95 ? -2.707 -1.599 -2.501 1.00 98.56 95 LEU A O 1
ATOM 766 N N . MET A 1 96 ? -3.352 0.398 -3.263 1.00 98.56 96 MET A N 1
ATOM 767 C CA . MET A 1 96 ? -2.002 0.928 -3.453 1.00 98.56 96 MET A CA 1
ATOM 768 C C . MET A 1 96 ? -1.665 1.911 -2.346 1.00 98.56 96 MET A C 1
ATOM 770 O O . MET A 1 96 ? -2.432 2.838 -2.105 1.00 98.56 96 MET A O 1
ATOM 774 N N . ILE A 1 97 ? -0.497 1.772 -1.728 1.00 98.50 97 ILE A N 1
ATOM 775 C CA . ILE A 1 97 ? 0.014 2.737 -0.753 1.00 98.50 97 ILE A CA 1
ATOM 776 C C . ILE A 1 97 ? 0.334 4.048 -1.468 1.00 98.50 97 ILE A C 1
ATOM 778 O O . ILE A 1 97 ? 1.171 4.093 -2.365 1.00 98.50 97 ILE A O 1
ATOM 782 N N . THR A 1 98 ? -0.290 5.138 -1.048 1.00 97.75 98 THR A N 1
ATOM 783 C CA . THR A 1 98 ? -0.118 6.470 -1.649 1.00 97.75 98 THR A CA 1
ATOM 784 C C . THR A 1 98 ? 0.628 7.428 -0.738 1.00 97.75 98 THR A C 1
ATOM 786 O O . THR A 1 98 ? 1.250 8.376 -1.212 1.00 97.75 98 THR A O 1
ATOM 789 N N . GLN A 1 99 ? 0.577 7.202 0.574 1.00 96.25 99 GLN A N 1
ATOM 790 C CA . GLN A 1 99 ? 1.186 8.094 1.547 1.00 96.25 99 GLN A CA 1
ATOM 791 C C . GLN A 1 99 ? 1.565 7.340 2.821 1.00 96.25 99 GLN A C 1
ATOM 793 O O . GLN A 1 99 ? 0.836 6.461 3.275 1.00 96.25 99 GLN A O 1
ATOM 798 N N . LYS A 1 100 ? 2.692 7.735 3.421 1.00 94.38 100 LYS A N 1
ATOM 799 C CA . LYS A 1 100 ? 3.113 7.310 4.758 1.00 94.38 100 LYS A CA 1
ATOM 800 C C . LYS A 1 100 ? 3.036 8.493 5.708 1.00 94.38 100 LYS A C 1
ATOM 802 O O . LYS A 1 100 ? 3.557 9.566 5.400 1.00 94.38 100 LYS A O 1
ATOM 807 N N . GLY A 1 101 ? 2.384 8.291 6.840 1.00 87.44 101 GLY A N 1
ATOM 808 C CA . GLY A 1 101 ? 2.146 9.323 7.827 1.00 87.44 101 GLY A CA 1
ATOM 809 C C . GLY A 1 101 ? 1.241 10.449 7.331 1.00 87.44 101 GLY A C 1
ATOM 810 O O . GLY A 1 101 ? 0.826 10.517 6.173 1.00 87.44 101 GLY A O 1
ATOM 811 N N . LYS A 1 102 ? 0.945 11.393 8.216 1.00 78.56 102 LYS A N 1
ATOM 812 C CA . LYS A 1 102 ? 0.387 12.709 7.876 1.00 78.56 102 LYS A CA 1
ATOM 813 C C . LYS A 1 102 ? 0.924 13.738 8.860 1.00 78.56 102 LYS A C 1
ATOM 815 O O . LYS A 1 102 ? 1.093 13.424 10.033 1.00 78.56 102 LYS A O 1
ATOM 820 N N . LYS A 1 103 ? 1.148 14.979 8.421 1.00 72.44 103 LYS A N 1
ATOM 821 C CA . LYS A 1 103 ? 1.407 16.064 9.377 1.00 72.44 103 LYS A CA 1
ATOM 822 C C . LYS A 1 103 ? 0.201 16.178 10.315 1.00 72.44 103 LYS A C 1
ATOM 824 O O . LYS A 1 103 ? -0.938 16.242 9.852 1.00 72.44 103 LYS A O 1
ATOM 829 N N . CYS A 1 104 ? 0.456 16.140 11.619 1.00 69.50 104 CYS A N 1
ATOM 830 C CA . CYS A 1 104 ? -0.557 16.420 12.627 1.00 69.50 104 CYS A CA 1
ATOM 831 C C . CYS A 1 104 ? -0.542 17.920 12.906 1.00 69.50 104 CYS A C 1
ATOM 833 O O . CYS A 1 104 ? 0.525 18.473 13.160 1.00 69.50 104 CYS A O 1
ATOM 835 N N . HIS A 1 105 ? -1.707 18.560 12.873 1.00 63.78 105 HIS A N 1
ATOM 836 C CA . HIS A 1 105 ? -1.853 19.973 13.235 1.00 63.78 105 HIS A CA 1
ATOM 837 C C . HIS A 1 105 ? -2.278 20.174 14.702 1.00 63.78 105 HIS A C 1
ATOM 839 O O . HIS A 1 105 ? -2.622 21.279 15.088 1.00 63.78 105 HIS A O 1
ATOM 845 N N . GLY A 1 106 ? -2.211 19.116 15.522 1.00 52.81 106 GLY A N 1
ATOM 846 C CA . GLY A 1 106 ? -2.073 19.230 16.977 1.00 52.81 106 GLY A CA 1
ATOM 847 C C . GLY A 1 106 ? -3.273 19.739 17.782 1.00 52.81 106 GLY A C 1
ATOM 848 O O . GLY A 1 106 ? -3.057 20.250 18.870 1.00 52.81 106 GLY A O 1
ATOM 849 N N . GLY A 1 107 ? -4.517 19.614 17.311 1.00 54.38 107 GLY A N 1
ATOM 850 C CA . GLY A 1 107 ? -5.647 20.155 18.087 1.00 54.38 107 GLY A CA 1
ATOM 851 C C . GLY A 1 107 ? -7.044 19.717 17.661 1.00 54.38 107 GLY A C 1
ATOM 852 O O . GLY A 1 107 ? -7.954 20.529 17.686 1.00 54.38 107 GLY A O 1
ATOM 853 N N . GLY A 1 108 ? -7.219 18.477 17.200 1.00 59.47 108 GLY A N 1
ATOM 854 C CA . GLY A 1 108 ? -8.554 17.998 16.807 1.00 59.47 108 GLY A CA 1
ATOM 855 C C . GLY A 1 108 ? -8.694 16.482 16.736 1.00 59.47 108 GLY A C 1
ATOM 856 O O . GLY A 1 108 ? -9.461 15.973 15.926 1.00 59.47 108 GLY A O 1
ATOM 857 N N . CYS A 1 109 ? -7.889 15.747 17.503 1.00 69.75 109 CYS A N 1
ATOM 858 C CA . CYS A 1 109 ? -7.988 14.293 17.612 1.00 69.75 109 CYS A CA 1
ATOM 859 C C . CYS A 1 109 ? -7.961 13.932 19.095 1.00 69.75 109 CYS A C 1
ATOM 861 O O . CYS A 1 109 ? -7.027 14.343 19.784 1.00 69.75 109 CYS A O 1
ATOM 863 N N . ALA A 1 110 ? -8.940 13.147 19.552 1.00 69.31 110 ALA A N 1
ATOM 864 C CA . ALA A 1 110 ? -9.122 12.781 20.957 1.00 69.31 110 ALA A CA 1
ATOM 865 C C . ALA A 1 110 ? -7.847 12.200 21.590 1.00 69.31 110 ALA A C 1
ATOM 867 O O . ALA A 1 110 ? -7.474 12.575 22.695 1.00 69.31 110 ALA A O 1
ATOM 868 N N . VAL A 1 111 ? -7.102 11.372 20.850 1.00 72.50 111 VAL A N 1
ATOM 869 C CA . VAL A 1 111 ? -5.821 10.823 21.325 1.00 72.50 111 VAL A CA 1
ATOM 870 C C . VAL A 1 111 ? -4.773 11.917 21.538 1.00 72.50 111 VAL A C 1
ATOM 872 O O . VAL A 1 111 ? -4.026 11.887 22.511 1.00 72.50 111 VAL A O 1
ATOM 875 N N . PHE A 1 112 ? -4.703 12.903 20.641 1.00 77.06 112 PHE A N 1
ATOM 876 C CA . PHE A 1 112 ? -3.756 14.005 20.798 1.00 77.06 112 PHE A CA 1
ATOM 877 C C . PHE A 1 112 ? -4.129 14.890 21.992 1.00 77.06 112 PHE A C 1
ATOM 879 O O . PHE A 1 112 ? -3.241 15.370 22.684 1.00 77.06 112 PHE A O 1
ATOM 886 N N . GLU A 1 113 ? -5.420 15.083 22.257 1.00 73.50 113 GLU A N 1
ATOM 887 C CA . GLU A 1 113 ? -5.888 15.794 23.453 1.00 73.50 113 GLU A CA 1
ATOM 888 C C . GLU A 1 113 ? -5.591 15.007 24.736 1.00 73.50 113 GLU A C 1
ATOM 890 O O . GLU A 1 113 ? -5.213 15.607 25.738 1.00 73.50 113 GLU A O 1
ATOM 895 N N . GLN A 1 114 ? -5.689 13.675 24.692 1.00 72.31 114 GLN A N 1
ATOM 896 C CA . GLN A 1 114 ? -5.432 12.806 25.840 1.00 72.31 114 GLN A CA 1
ATOM 897 C C . GLN A 1 114 ? -3.941 12.712 26.196 1.00 72.31 114 GLN A C 1
ATOM 899 O O . GLN A 1 114 ? -3.586 12.839 27.364 1.00 72.31 114 GLN A O 1
ATOM 904 N N . VAL A 1 115 ? -3.060 12.483 25.212 1.00 75.75 115 VAL A N 1
ATOM 905 C CA . VAL A 1 115 ? -1.633 12.179 25.469 1.00 75.75 115 VAL A CA 1
ATOM 906 C C . VAL A 1 115 ? -0.638 13.102 24.756 1.00 75.75 115 VAL A C 1
ATOM 908 O O . VAL A 1 115 ? 0.570 12.872 24.801 1.00 75.75 115 VAL A O 1
ATOM 911 N N . GLY A 1 116 ? -1.102 14.138 24.052 1.00 70.25 116 GLY A N 1
ATOM 912 C CA . GLY A 1 116 ? -0.244 15.115 23.359 1.00 70.25 116 GLY A CA 1
ATOM 913 C C . GLY A 1 116 ? 0.482 14.582 22.115 1.00 70.25 116 GLY A C 1
ATOM 914 O O . GLY A 1 116 ? 1.259 15.300 21.483 1.00 70.25 116 GLY A O 1
ATOM 915 N N . HIS A 1 117 ? 0.252 13.322 21.737 1.00 75.75 117 HIS A N 1
ATOM 916 C CA . HIS A 1 117 ? 0.935 12.643 20.638 1.00 75.75 117 HIS A CA 1
ATOM 917 C C . HIS A 1 117 ? -0.018 11.727 19.861 1.00 75.75 117 HIS A C 1
ATOM 919 O O . HIS A 1 117 ? -1.043 11.297 20.366 1.00 75.75 117 HIS A O 1
ATOM 925 N N . CYS A 1 118 ? 0.314 11.420 18.604 1.00 79.75 118 CYS A N 1
ATOM 926 C CA . CYS A 1 118 ? -0.460 10.503 17.766 1.00 79.75 118 CYS A CA 1
ATOM 927 C C . CYS A 1 118 ? 0.491 9.587 16.988 1.00 79.75 118 CYS A C 1
ATOM 929 O O . CYS A 1 118 ? 1.535 10.040 16.509 1.00 79.75 118 CYS A O 1
ATOM 931 N N . VAL A 1 119 ? 0.119 8.315 16.838 1.00 84.38 119 VAL A N 1
ATOM 932 C CA . VAL A 1 119 ? 0.910 7.298 16.126 1.00 84.38 119 VAL A CA 1
ATOM 933 C C . VAL A 1 119 ? 0.767 7.409 14.599 1.00 84.38 119 VAL A C 1
ATOM 935 O O . VAL A 1 119 ? 1.743 7.257 13.863 1.00 84.38 119 VAL A O 1
ATOM 938 N N . MET A 1 120 ? -0.416 7.798 14.105 1.00 84.12 120 MET A N 1
ATOM 939 C CA . MET A 1 120 ? -0.723 7.893 12.669 1.00 84.12 120 MET A CA 1
ATOM 940 C C . MET A 1 120 ? 0.223 8.788 11.856 1.00 84.12 120 MET A C 1
ATOM 942 O O . MET A 1 120 ? 0.545 8.417 10.732 1.00 84.12 120 MET A O 1
ATOM 946 N N . PRO A 1 121 ? 0.702 9.942 12.361 1.00 83.69 121 PRO A N 1
ATOM 947 C CA . PRO A 1 121 ? 1.693 10.764 11.675 1.00 83.69 121 PRO A CA 1
ATOM 948 C C . PRO A 1 121 ? 2.989 10.063 11.286 1.00 83.69 121 PRO A C 1
ATOM 950 O O . PRO A 1 121 ? 3.620 10.492 10.323 1.00 83.69 121 PRO A O 1
ATOM 953 N N . LYS A 1 122 ? 3.396 9.034 12.033 1.00 84.06 122 LYS A N 1
ATOM 954 C CA . LYS A 1 122 ? 4.668 8.330 11.835 1.00 84.06 122 LYS A CA 1
ATOM 955 C C . LYS A 1 122 ? 4.467 6.937 11.249 1.00 84.06 122 LYS A C 1
ATOM 957 O O . LYS A 1 122 ? 5.196 6.559 10.339 1.00 84.06 122 LYS A O 1
ATOM 962 N N . GLU A 1 123 ? 3.468 6.221 11.753 1.00 91.56 123 GLU A N 1
ATOM 963 C CA . GLU A 1 123 ? 3.310 4.783 11.515 1.00 91.56 123 GLU A CA 1
ATOM 964 C C . GLU A 1 123 ? 2.161 4.449 10.563 1.00 91.56 123 GLU A C 1
ATOM 966 O O . GLU A 1 123 ? 2.207 3.452 9.845 1.00 91.56 123 GLU A O 1
ATOM 971 N N . GLY A 1 124 ? 1.141 5.307 10.524 1.00 94.44 124 GLY A N 1
ATOM 972 C CA . GLY A 1 124 ? -0.024 5.107 9.677 1.00 94.44 124 GLY A CA 1
ATOM 973 C C . GLY A 1 124 ? 0.305 5.250 8.198 1.00 94.44 124 GLY A C 1
ATOM 974 O O . GLY A 1 124 ? 1.180 6.027 7.809 1.00 94.44 124 GLY A O 1
ATOM 975 N N . ILE A 1 125 ? -0.443 4.558 7.349 1.00 97.44 125 ILE A N 1
ATOM 976 C CA . ILE A 1 125 ? -0.372 4.741 5.896 1.00 97.44 125 ILE A CA 1
ATOM 977 C C . ILE A 1 125 ? -1.749 5.050 5.324 1.00 97.44 125 ILE A C 1
ATOM 979 O O . ILE A 1 125 ? -2.779 4.808 5.953 1.00 97.44 125 ILE A O 1
ATOM 983 N N . PHE A 1 126 ? -1.756 5.576 4.106 1.00 97.38 126 PHE A N 1
ATOM 984 C CA . PHE A 1 126 ? -2.960 5.772 3.316 1.00 97.38 126 PHE A CA 1
ATOM 985 C C . PHE A 1 126 ? -2.831 5.046 1.990 1.00 97.38 126 PHE A C 1
ATOM 987 O O . PHE A 1 126 ? -1.734 4.922 1.435 1.00 97.38 126 PHE A O 1
ATOM 994 N N . THR A 1 127 ? -3.972 4.588 1.496 1.00 98.31 127 THR A N 1
ATOM 995 C CA . THR A 1 127 ? -4.070 3.855 0.245 1.00 98.31 127 THR A CA 1
ATOM 996 C C . THR A 1 127 ? -5.137 4.438 -0.673 1.00 98.31 127 THR A C 1
ATOM 998 O O . THR A 1 127 ? -6.048 5.148 -0.232 1.00 98.31 127 THR A O 1
ATOM 1001 N N . GLN A 1 128 ? -5.000 4.120 -1.955 1.00 97.94 128 GLN A N 1
ATOM 1002 C CA . GLN A 1 128 ? -6.012 4.300 -2.986 1.00 97.94 128 GLN A CA 1
ATOM 1003 C C . GLN A 1 128 ? -6.475 2.930 -3.487 1.00 97.94 128 GLN A C 1
ATOM 1005 O O . GLN A 1 128 ? -5.685 1.986 -3.572 1.00 97.94 128 GLN A O 1
ATOM 1010 N N . VAL A 1 129 ? -7.747 2.836 -3.845 1.00 98.12 129 VAL A N 1
ATOM 1011 C CA . VAL A 1 129 ? -8.380 1.639 -4.386 1.00 98.12 129 VAL A CA 1
ATOM 1012 C C . VAL A 1 129 ? -7.959 1.439 -5.842 1.00 98.12 129 VAL A C 1
ATOM 1014 O O . VAL A 1 129 ? -8.129 2.319 -6.681 1.00 98.12 129 VAL A O 1
ATOM 1017 N N . LEU A 1 130 ? -7.395 0.265 -6.141 1.00 97.75 130 LEU A N 1
ATOM 1018 C CA . LEU A 1 130 ? -7.114 -0.206 -7.503 1.00 97.75 130 LEU A CA 1
ATOM 1019 C C . LEU A 1 130 ? -8.135 -1.247 -7.983 1.00 97.75 130 LEU A C 1
ATOM 1021 O O . LEU A 1 130 ? -8.353 -1.376 -9.184 1.00 97.75 130 LEU A O 1
ATOM 1025 N N . LYS A 1 131 ? -8.726 -2.011 -7.058 1.00 98.25 131 LYS A N 1
ATOM 1026 C CA . LYS A 1 131 ? -9.805 -2.972 -7.315 1.00 98.25 131 LYS A CA 1
ATOM 1027 C C . LYS A 1 131 ? -10.848 -2.848 -6.208 1.00 98.25 131 LYS A C 1
ATOM 1029 O O . LYS A 1 131 ? -10.512 -3.043 -5.039 1.00 98.25 131 LYS A O 1
ATOM 1034 N N . THR A 1 132 ? -12.076 -2.526 -6.605 1.00 98.31 132 THR A N 1
ATOM 1035 C CA . THR A 1 132 ? -13.261 -2.448 -5.742 1.00 98.31 132 THR A CA 1
ATOM 1036 C C . THR A 1 132 ? -13.664 -3.835 -5.256 1.00 98.31 132 THR A C 1
ATOM 1038 O O . THR A 1 132 ? -13.429 -4.827 -5.948 1.00 98.31 132 THR A O 1
ATOM 1041 N N . GLY A 1 133 ? -14.307 -3.919 -4.097 1.00 97.88 133 GLY A N 1
ATOM 1042 C CA . GLY A 1 133 ? -14.706 -5.204 -3.536 1.00 97.88 133 GLY A CA 1
ATOM 1043 C C . GLY A 1 133 ? -15.170 -5.105 -2.093 1.00 97.88 133 GLY A C 1
ATOM 1044 O O . GLY A 1 133 ? -15.535 -4.035 -1.613 1.00 97.88 133 GLY A O 1
ATOM 1045 N N . LYS A 1 134 ? -15.156 -6.242 -1.400 1.00 97.94 134 LYS A N 1
ATOM 1046 C CA . LYS A 1 134 ? -15.553 -6.349 0.006 1.00 97.94 134 LYS A CA 1
ATOM 1047 C C . LYS A 1 134 ? -14.367 -6.744 0.868 1.00 97.94 134 LYS A C 1
ATOM 1049 O O . LYS A 1 134 ? -13.465 -7.440 0.403 1.00 97.94 134 LYS A O 1
ATOM 1054 N N . MET A 1 135 ? -14.398 -6.298 2.114 1.00 97.69 135 MET A N 1
ATOM 1055 C CA . MET A 1 135 ? -13.376 -6.586 3.112 1.00 97.69 135 MET A CA 1
ATOM 1056 C C . MET A 1 135 ? -14.051 -6.838 4.460 1.00 97.69 135 MET A C 1
ATOM 1058 O O . MET A 1 135 ? 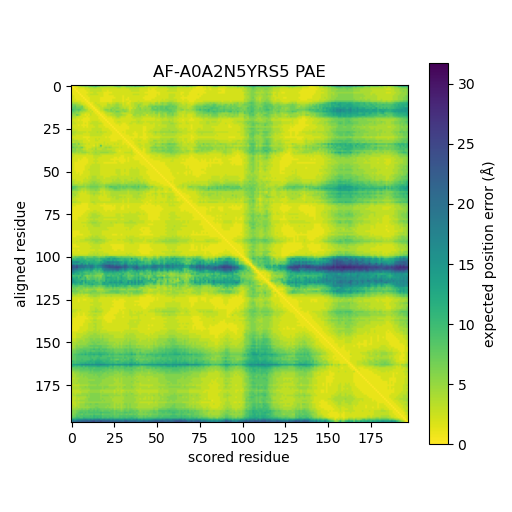-14.960 -6.098 4.839 1.00 97.69 135 MET A O 1
ATOM 1062 N N . SER A 1 136 ? -13.615 -7.874 5.168 1.00 98.44 136 SER A N 1
ATOM 1063 C CA . SER A 1 136 ? -14.156 -8.286 6.466 1.00 98.44 136 SER A CA 1
ATOM 1064 C C . SER A 1 136 ? -13.060 -8.403 7.520 1.00 98.44 136 SER A C 1
ATOM 1066 O O . SER A 1 136 ? -11.888 -8.634 7.216 1.00 98.44 136 SER A O 1
ATOM 1068 N N . VAL A 1 137 ? -13.434 -8.243 8.788 1.00 98.50 137 VAL A N 1
ATOM 1069 C CA . VAL A 1 137 ? -12.530 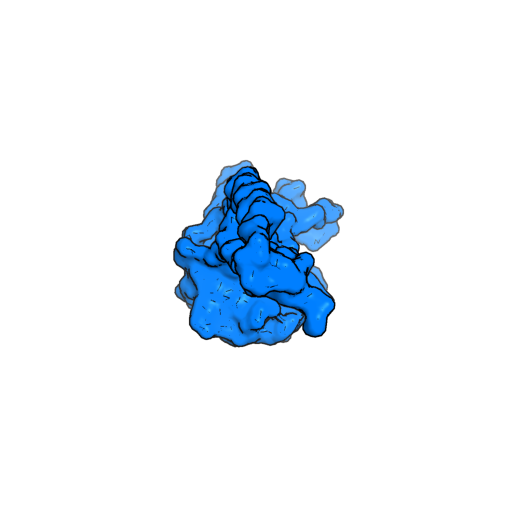-8.538 9.905 1.00 98.50 137 VAL A CA 1
ATOM 1070 C C . VAL A 1 137 ? -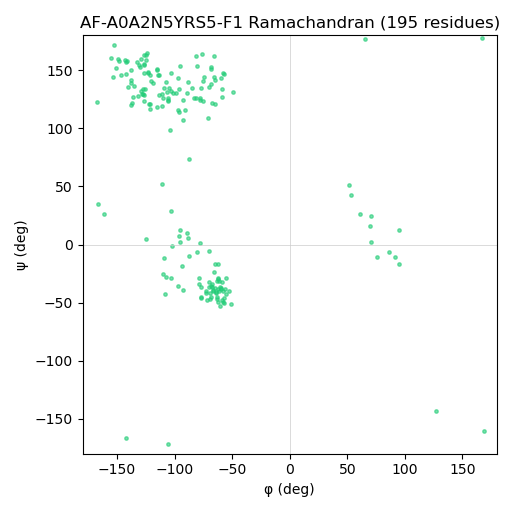12.103 -10.006 9.825 1.00 98.50 137 VAL A C 1
ATOM 1072 O O . VAL A 1 137 ? -12.935 -10.888 9.624 1.00 98.50 137 VAL A O 1
ATOM 1075 N N . GLY A 1 138 ? -10.806 -10.262 9.994 1.00 98.38 138 GLY A N 1
ATOM 1076 C CA . GLY A 1 138 ? -10.212 -11.589 9.840 1.00 98.38 138 GLY A CA 1
ATOM 1077 C C . GLY A 1 138 ? -9.701 -11.899 8.433 1.00 98.38 138 GLY A C 1
ATOM 1078 O O . GLY A 1 138 ? -8.966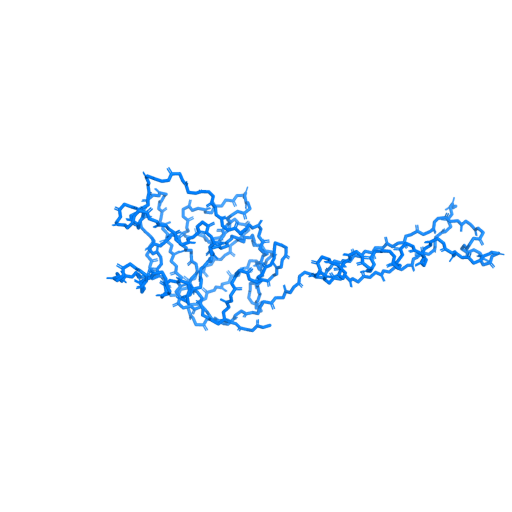 -12.874 8.288 1.00 98.38 138 GLY A O 1
ATOM 1079 N N . ASP A 1 139 ? -10.007 -11.073 7.425 1.00 98.44 139 ASP A N 1
ATOM 1080 C CA . ASP A 1 139 ? -9.436 -11.249 6.089 1.00 98.44 139 ASP A CA 1
ATOM 1081 C C . ASP A 1 139 ? -7.907 -11.165 6.134 1.00 98.44 139 ASP A C 1
ATOM 1083 O O . ASP A 1 139 ? -7.310 -10.357 6.856 1.00 98.44 139 ASP A O 1
ATOM 1087 N N . GLU A 1 140 ? -7.271 -11.988 5.307 1.00 98.56 140 GLU A N 1
ATOM 1088 C CA . GLU A 1 140 ? -5.840 -11.931 5.061 1.00 98.56 140 GLU A CA 1
ATOM 1089 C C . GLU A 1 140 ? -5.568 -11.114 3.793 1.00 98.56 140 GLU A C 1
ATOM 1091 O O . GLU A 1 140 ? -6.210 -11.307 2.755 1.00 98.56 140 GLU A O 1
ATOM 1096 N N . LEU A 1 141 ? -4.601 -10.203 3.877 1.00 98.50 141 LEU A N 1
ATOM 1097 C CA . LEU A 1 141 ? -4.034 -9.512 2.727 1.00 98.50 141 LEU A CA 1
ATOM 1098 C C . LEU A 1 141 ? -2.572 -9.886 2.557 1.00 98.50 141 LEU A C 1
ATOM 1100 O O . LEU A 1 141 ? -1.838 -10.147 3.512 1.00 98.50 141 LEU A O 1
ATOM 1104 N N . GLU A 1 142 ? -2.127 -9.833 1.313 1.00 98.56 142 GLU A N 1
ATOM 1105 C CA . GLU A 1 142 ? -0.734 -9.926 0.946 1.00 98.56 142 GLU A CA 1
ATOM 1106 C C . GLU A 1 142 ? -0.159 -8.539 0.643 1.00 98.56 142 GLU A C 1
ATOM 1108 O O . GLU A 1 142 ? -0.696 -7.766 -0.149 1.00 98.56 142 GLU A O 1
ATOM 1113 N N . TYR A 1 143 ? 0.985 -8.240 1.252 1.00 98.44 143 TYR A N 1
ATOM 1114 C CA . TYR A 1 143 ? 1.849 -7.136 0.862 1.00 98.44 143 TYR A CA 1
ATOM 1115 C C . TYR A 1 143 ? 2.760 -7.553 -0.295 1.00 98.44 143 TYR A C 1
ATOM 1117 O O . TYR A 1 143 ? 3.520 -8.528 -0.176 1.00 98.44 143 TYR A O 1
ATOM 1125 N N . LYS A 1 144 ? 2.724 -6.762 -1.372 1.00 97.94 144 LYS A N 1
ATOM 1126 C CA . LYS A 1 144 ? 3.564 -6.899 -2.564 1.00 97.94 144 LYS A CA 1
ATOM 1127 C C . LYS A 1 144 ? 4.285 -5.596 -2.879 1.00 97.94 144 LYS A C 1
ATOM 1129 O O . LYS A 1 144 ? 3.668 -4.540 -3.017 1.00 97.94 144 LYS A O 1
ATOM 1134 N N . GLN A 1 145 ? 5.599 -5.688 -3.057 1.00 97.56 145 GLN A N 1
ATOM 1135 C CA . GLN A 1 145 ? 6.400 -4.564 -3.533 1.00 97.56 145 GLN A CA 1
ATOM 1136 C C . GLN A 1 145 ? 6.017 -4.197 -4.967 1.00 97.56 145 GLN A C 1
ATOM 1138 O O . GLN A 1 145 ? 5.731 -5.068 -5.796 1.00 97.56 145 GLN A O 1
ATOM 1143 N N . LYS A 1 146 ? 6.048 -2.901 -5.284 1.00 97.06 146 LYS A N 1
ATOM 1144 C CA . LYS A 1 146 ? 5.866 -2.445 -6.662 1.00 97.06 146 LYS A CA 1
ATOM 1145 C C . LYS A 1 146 ? 7.015 -2.942 -7.536 1.00 97.06 146 LYS A C 1
ATOM 1147 O O . LYS A 1 146 ? 8.163 -2.566 -7.319 1.00 97.06 146 LYS A O 1
ATOM 1152 N N . VAL A 1 147 ? 6.671 -3.703 -8.574 1.00 97.06 147 VAL A N 1
ATOM 1153 C CA . VAL A 1 147 ? 7.567 -3.977 -9.702 1.00 97.06 147 VAL A CA 1
ATOM 1154 C C . VAL A 1 147 ? 7.326 -2.916 -10.773 1.00 97.06 147 VAL A C 1
ATOM 1156 O O . VAL A 1 147 ? 6.220 -2.800 -11.315 1.00 97.06 147 VAL A O 1
ATOM 1159 N N . PHE A 1 148 ? 8.343 -2.105 -11.047 1.00 97.12 148 PHE A N 1
ATOM 1160 C CA . PHE A 1 148 ? 8.307 -1.099 -12.106 1.00 97.12 148 PHE A CA 1
ATOM 1161 C C . PHE A 1 148 ? 8.611 -1.758 -13.446 1.00 97.12 148 PHE A C 1
ATOM 1163 O O . PHE A 1 148 ? 9.623 -2.431 -13.580 1.00 97.12 148 PHE A O 1
ATOM 1170 N N . LYS A 1 149 ? 7.733 -1.581 -14.433 1.00 97.06 149 LYS A N 1
ATOM 1171 C CA . LYS A 1 149 ? 7.975 -2.050 -15.800 1.00 97.06 149 LYS A CA 1
ATOM 1172 C C . LYS A 1 149 ? 8.605 -0.912 -16.587 1.00 97.06 149 LYS A C 1
ATOM 1174 O O . LYS A 1 149 ? 8.029 0.176 -16.612 1.00 97.06 149 LYS A O 1
ATOM 1179 N N . ILE A 1 150 ? 9.769 -1.152 -17.171 1.00 97.62 150 ILE A N 1
ATOM 1180 C CA . ILE A 1 150 ? 10.558 -0.143 -17.877 1.00 97.62 150 ILE A CA 1
ATOM 1181 C C . ILE A 1 150 ? 10.901 -0.706 -19.248 1.00 97.62 150 ILE A C 1
ATOM 1183 O O . ILE A 1 150 ? 11.400 -1.820 -19.340 1.00 97.62 150 ILE A O 1
ATOM 1187 N N . ALA A 1 151 ? 10.636 0.067 -20.294 1.00 97.56 151 ALA A N 1
ATOM 1188 C CA . ALA A 1 151 ? 11.101 -0.236 -21.637 1.00 97.56 151 ALA A CA 1
ATOM 1189 C C . ALA A 1 151 ? 12.253 0.715 -21.974 1.00 97.56 151 ALA A C 1
ATOM 1191 O O . ALA A 1 151 ? 12.101 1.935 -21.882 1.00 97.56 151 ALA A O 1
ATOM 1192 N N . VAL A 1 152 ? 13.397 0.153 -22.341 1.00 97.69 152 VAL A N 1
ATOM 1193 C CA . VAL A 1 152 ? 14.523 0.859 -22.949 1.00 97.69 152 VAL A CA 1
ATOM 1194 C C . VAL A 1 152 ? 14.395 0.649 -24.448 1.00 97.69 152 VAL A C 1
ATOM 1196 O O . VAL A 1 152 ? 14.434 -0.485 -24.911 1.00 97.69 152 VAL A O 1
ATOM 1199 N N . ILE A 1 153 ? 14.176 1.733 -25.187 1.00 96.69 153 ILE A N 1
ATOM 1200 C CA . ILE A 1 153 ? 13.893 1.674 -26.620 1.00 96.69 153 ILE A CA 1
ATOM 1201 C C . ILE A 1 153 ? 15.030 2.352 -27.376 1.00 96.69 153 ILE A C 1
ATOM 1203 O O . ILE A 1 153 ? 15.250 3.554 -27.215 1.00 96.69 153 ILE A O 1
ATOM 1207 N N . THR A 1 154 ? 15.718 1.588 -28.218 1.00 96.25 154 THR A N 1
ATOM 1208 C CA . THR A 1 154 ? 16.696 2.099 -29.177 1.00 96.25 154 THR A CA 1
ATOM 1209 C C . THR A 1 154 ? 16.028 2.273 -30.533 1.00 96.25 154 THR A C 1
ATOM 1211 O O . THR A 1 154 ? 15.634 1.301 -31.171 1.00 96.25 154 THR A O 1
ATOM 1214 N N . LEU A 1 155 ? 15.924 3.522 -30.981 1.00 96.31 155 LEU A N 1
ATOM 1215 C CA . LEU A 1 155 ? 15.387 3.890 -32.288 1.00 96.31 155 LEU A CA 1
ATOM 1216 C C . LEU A 1 155 ? 16.537 3.988 -33.300 1.00 96.31 155 LEU A C 1
ATOM 1218 O O . LEU A 1 155 ? 17.365 4.895 -33.206 1.00 96.31 155 LEU A O 1
ATOM 1222 N N . SER A 1 156 ? 16.643 3.026 -34.217 1.00 95.38 156 SER A N 1
ATOM 1223 C CA . SER A 1 156 ? 17.641 3.041 -35.293 1.00 95.38 156 SER A CA 1
ATOM 1224 C C . SER A 1 156 ? 17.335 1.994 -36.357 1.00 95.38 156 SER A C 1
ATOM 1226 O O . SER A 1 156 ? 17.372 0.796 -36.076 1.00 95.38 156 SER A O 1
ATOM 1228 N N . ASP A 1 157 ? 17.182 2.435 -37.606 1.00 95.50 157 ASP A N 1
ATOM 1229 C CA . ASP A 1 157 ? 17.066 1.542 -38.767 1.00 95.50 157 ASP A CA 1
ATOM 1230 C C . ASP A 1 157 ? 18.242 0.577 -38.871 1.00 95.50 157 ASP A C 1
ATOM 1232 O O . ASP A 1 157 ? 18.080 -0.609 -39.140 1.00 95.50 157 ASP A O 1
ATOM 1236 N N . ARG A 1 158 ? 19.456 1.084 -38.637 1.00 95.25 158 ARG A N 1
ATOM 1237 C CA . ARG A 1 158 ? 20.684 0.301 -38.792 1.00 95.25 158 ARG A CA 1
ATOM 1238 C C . ARG A 1 158 ? 20.842 -0.730 -37.679 1.00 95.25 158 ARG A C 1
ATOM 1240 O O . ARG A 1 158 ? 21.225 -1.858 -37.972 1.00 95.25 158 ARG A O 1
ATOM 1247 N N . ALA A 1 159 ? 20.541 -0.366 -36.433 1.00 94.19 159 ALA A N 1
ATOM 1248 C CA . ALA A 1 159 ? 20.582 -1.320 -35.325 1.00 94.19 159 ALA A CA 1
ATOM 1249 C C . ALA A 1 159 ? 19.457 -2.354 -35.452 1.00 94.19 159 ALA A C 1
ATOM 1251 O O . ALA A 1 159 ? 19.690 -3.547 -35.283 1.00 94.19 159 ALA A O 1
ATOM 1252 N N . SER A 1 160 ? 18.253 -1.906 -35.824 1.00 94.38 160 SER A N 1
ATOM 1253 C CA . SER A 1 160 ? 17.094 -2.775 -36.044 1.00 94.38 160 SER A CA 1
ATOM 1254 C C . SER A 1 160 ? 17.334 -3.769 -37.186 1.00 94.38 160 SER A C 1
ATOM 1256 O O . SER A 1 160 ? 16.998 -4.943 -37.061 1.00 94.38 160 SER A O 1
ATOM 1258 N N . ALA A 1 161 ? 18.004 -3.338 -38.259 1.00 95.12 161 ALA A N 1
ATOM 1259 C CA . ALA A 1 161 ? 18.418 -4.196 -39.369 1.00 95.12 161 ALA A CA 1
ATOM 1260 C C . ALA A 1 161 ? 19.663 -5.061 -39.074 1.00 95.12 161 ALA A C 1
ATOM 1262 O O . ALA A 1 161 ? 20.125 -5.777 -39.961 1.00 95.12 161 ALA A O 1
ATOM 1263 N N . GLY A 1 162 ? 20.243 -4.989 -37.869 1.00 94.44 162 GLY A N 1
ATOM 1264 C CA . GLY A 1 162 ? 21.435 -5.756 -37.491 1.00 94.44 162 GLY A CA 1
ATOM 1265 C C . GLY A 1 162 ? 22.729 -5.316 -38.188 1.00 94.44 162 GLY A C 1
ATOM 1266 O O . GLY A 1 162 ? 23.709 -6.058 -38.177 1.00 94.44 162 GLY A O 1
ATOM 1267 N N . ILE A 1 163 ? 22.756 -4.122 -38.795 1.00 95.19 163 ILE A N 1
ATOM 1268 C CA . ILE A 1 163 ? 23.948 -3.556 -39.455 1.00 95.19 163 ILE A CA 1
ATOM 1269 C C . ILE A 1 163 ? 25.028 -3.221 -38.419 1.00 95.19 163 ILE A C 1
ATOM 1271 O O . ILE A 1 163 ? 26.220 -3.342 -38.700 1.00 95.19 163 ILE A O 1
ATOM 1275 N N . TYR A 1 164 ? 24.620 -2.798 -37.223 1.00 92.50 164 TYR A N 1
ATOM 1276 C CA . TYR A 1 164 ? 25.498 -2.701 -36.062 1.00 92.50 164 TYR A CA 1
ATOM 1277 C C . TYR A 1 164 ? 24.749 -3.093 -34.785 1.00 92.50 164 TYR A C 1
ATOM 1279 O O . TYR A 1 164 ? 23.522 -3.042 -34.733 1.00 92.50 164 TYR A O 1
ATOM 1287 N N . GLU A 1 165 ? 25.498 -3.467 -33.751 1.00 93.88 165 GLU A N 1
ATOM 1288 C CA . GLU A 1 165 ? 24.950 -3.829 -32.443 1.00 93.88 165 GLU A CA 1
ATOM 1289 C C . GLU A 1 165 ? 24.532 -2.590 -31.637 1.00 93.88 165 GLU A C 1
ATOM 1291 O O . GLU A 1 165 ? 25.282 -1.616 -31.526 1.00 93.88 165 GLU A O 1
ATOM 1296 N N . ASP A 1 166 ? 23.345 -2.634 -31.032 1.00 94.31 166 ASP A N 1
ATOM 1297 C CA . ASP A 1 166 ? 22.939 -1.625 -30.059 1.00 94.31 166 ASP A CA 1
ATOM 1298 C C . ASP A 1 166 ? 23.730 -1.769 -28.752 1.00 94.31 166 ASP A C 1
ATOM 1300 O O . ASP A 1 166 ? 23.497 -2.673 -27.953 1.00 94.31 166 ASP A O 1
ATOM 1304 N N . ILE A 1 167 ? 24.628 -0.818 -28.509 1.00 96.06 167 ILE A N 1
ATOM 1305 C CA . ILE A 1 167 ? 25.375 -0.694 -27.251 1.00 96.06 167 ILE A CA 1
ATOM 1306 C C . ILE A 1 167 ? 24.699 0.253 -26.252 1.00 96.06 167 ILE A C 1
ATOM 1308 O O . ILE A 1 167 ? 24.993 0.212 -25.055 1.00 96.06 167 ILE A O 1
ATOM 1312 N N . SER A 1 168 ? 23.798 1.119 -26.718 1.00 95.31 168 SER A N 1
ATOM 1313 C CA . SER A 1 168 ? 23.144 2.134 -25.894 1.00 95.31 168 SER A CA 1
ATOM 1314 C C . SER A 1 168 ? 22.039 1.525 -25.037 1.00 95.31 168 SER A C 1
ATOM 1316 O O . SER A 1 168 ? 22.013 1.770 -23.828 1.00 95.31 168 SER A O 1
ATOM 1318 N N . GLY A 1 169 ? 21.179 0.686 -25.616 1.00 97.06 169 GLY A N 1
ATOM 1319 C CA . GLY A 1 169 ? 20.110 -0.001 -24.890 1.00 97.06 169 GLY A CA 1
ATOM 1320 C C . GLY A 1 169 ? 20.631 -0.853 -23.723 1.00 97.06 169 GLY A C 1
ATOM 1321 O O . GLY A 1 169 ? 20.178 -0.664 -22.586 1.00 97.06 169 GLY A O 1
ATOM 1322 N N . PRO A 1 170 ? 21.635 -1.734 -23.927 1.00 97.19 170 PRO A N 1
ATOM 1323 C CA . PRO A 1 170 ? 22.231 -2.509 -22.840 1.00 97.19 170 PRO A CA 1
ATOM 1324 C C . PRO A 1 170 ? 22.885 -1.637 -21.761 1.00 97.19 170 PRO A C 1
ATOM 1326 O O . PRO A 1 170 ? 22.722 -1.910 -20.569 1.00 97.19 170 PRO A O 1
ATOM 1329 N N . ALA A 1 171 ? 23.573 -0.555 -22.146 1.00 97.94 171 ALA A N 1
ATOM 1330 C CA . ALA A 1 171 ? 24.190 0.366 -21.192 1.00 97.94 171 ALA A CA 1
ATOM 1331 C C . ALA A 1 171 ? 23.144 1.069 -20.306 1.00 97.94 171 ALA A C 1
ATOM 1333 O O . ALA A 1 171 ? 23.298 1.118 -19.084 1.00 97.94 171 ALA A O 1
ATOM 1334 N N . ILE A 1 172 ? 22.048 1.557 -20.894 1.00 98.00 172 ILE A N 1
ATOM 1335 C CA . ILE A 1 172 ? 20.943 2.191 -20.155 1.00 98.00 172 ILE A CA 1
ATOM 1336 C C . ILE A 1 172 ? 20.224 1.168 -19.269 1.00 98.00 172 ILE A C 1
ATOM 1338 O O . ILE A 1 172 ? 19.898 1.475 -18.119 1.00 98.00 172 ILE A O 1
ATOM 1342 N N . THR A 1 173 ? 20.017 -0.055 -19.762 1.00 98.00 173 THR A N 1
ATOM 1343 C CA . THR A 1 173 ? 19.435 -1.160 -18.983 1.00 98.00 173 THR A CA 1
ATOM 1344 C C . THR A 1 173 ? 20.260 -1.431 -17.726 1.00 98.00 173 THR A C 1
ATOM 1346 O O . THR A 1 173 ? 19.704 -1.516 -16.630 1.00 98.00 173 THR A O 1
ATOM 1349 N N . LYS A 1 174 ? 21.592 -1.493 -17.855 1.00 98.06 174 LYS A N 1
ATOM 1350 C CA . LYS A 1 174 ? 22.507 -1.673 -16.721 1.00 98.06 174 LYS A CA 1
ATOM 1351 C C . LYS A 1 174 ? 22.389 -0.537 -15.701 1.00 98.06 174 LYS A C 1
ATOM 1353 O O . LYS A 1 174 ? 22.131 -0.808 -14.532 1.00 98.06 174 LYS A O 1
ATOM 1358 N N . LEU A 1 175 ? 22.509 0.718 -16.141 1.00 98.19 175 LEU A N 1
ATOM 1359 C CA . LEU A 1 175 ? 22.416 1.892 -15.256 1.00 98.19 175 LEU A CA 1
ATOM 1360 C C . LEU A 1 175 ? 21.067 1.967 -14.532 1.00 98.19 175 LEU A C 1
ATOM 1362 O O . LEU A 1 175 ? 20.989 2.355 -13.366 1.00 98.19 175 LEU A O 1
ATOM 1366 N N . THR A 1 176 ? 19.995 1.587 -15.224 1.00 97.81 176 THR A N 1
ATOM 1367 C CA . THR A 1 176 ? 18.649 1.572 -14.655 1.00 97.81 176 THR A CA 1
ATOM 1368 C C . THR A 1 176 ? 18.525 0.487 -13.586 1.00 97.81 176 THR A C 1
ATOM 1370 O O . THR A 1 176 ? 18.039 0.782 -12.496 1.00 97.81 176 THR A O 1
ATOM 1373 N N . ASN A 1 177 ? 19.016 -0.732 -13.836 1.00 97.25 177 ASN A N 1
ATOM 1374 C CA . ASN A 1 177 ? 19.043 -1.791 -12.821 1.00 97.25 177 ASN A CA 1
ATOM 1375 C C . ASN A 1 177 ? 19.826 -1.356 -11.573 1.00 97.25 177 ASN A C 1
ATOM 1377 O O . ASN A 1 177 ? 19.288 -1.416 -10.469 1.00 97.25 177 ASN A O 1
ATOM 1381 N N . GLU A 1 178 ? 21.039 -0.823 -11.748 1.00 98.06 178 GLU A N 1
ATOM 1382 C CA . GLU A 1 178 ? 21.880 -0.332 -10.645 1.00 98.06 178 GLU A CA 1
ATOM 1383 C C . GLU A 1 178 ? 21.173 0.758 -9.820 1.00 98.06 178 GLU A C 1
ATOM 1385 O O . GLU A 1 178 ? 21.245 0.780 -8.587 1.00 98.06 178 GLU A O 1
ATOM 1390 N N . TYR A 1 179 ? 20.441 1.661 -10.482 1.00 98.06 179 TYR A N 1
ATOM 1391 C CA . TYR A 1 179 ? 19.644 2.674 -9.795 1.00 98.06 179 TYR A CA 1
ATOM 1392 C C . TYR A 1 179 ? 18.531 2.051 -8.943 1.00 98.06 179 TYR A C 1
ATOM 1394 O O . TYR A 1 179 ? 18.371 2.434 -7.781 1.00 98.06 179 TYR A O 1
ATOM 1402 N N . PHE A 1 180 ? 17.776 1.095 -9.492 1.00 97.44 180 PHE A N 1
ATOM 1403 C CA . PHE A 1 180 ? 16.676 0.428 -8.790 1.00 97.44 180 PHE A CA 1
ATOM 1404 C C . PHE A 1 180 ? 17.163 -0.424 -7.612 1.00 97.44 180 PHE A C 1
ATOM 1406 O O . PHE A 1 180 ? 16.555 -0.368 -6.539 1.00 97.44 180 PHE A O 1
ATOM 1413 N N . GLU A 1 181 ? 18.293 -1.116 -7.759 1.00 96.81 181 GLU A N 1
ATOM 1414 C CA . GLU A 1 181 ? 18.974 -1.815 -6.663 1.00 96.81 181 GLU A CA 1
ATOM 1415 C C . GLU A 1 181 ? 19.361 -0.847 -5.541 1.00 96.81 181 GLU A C 1
ATOM 1417 O O . GLU A 1 181 ? 19.024 -1.078 -4.378 1.00 96.81 181 GLU A O 1
ATOM 1422 N N . LYS A 1 182 ? 19.978 0.292 -5.885 1.00 97.75 182 LYS A N 1
ATOM 1423 C CA . LYS A 1 182 ? 20.400 1.317 -4.918 1.00 97.75 182 LYS A CA 1
ATOM 1424 C C . LYS A 1 182 ? 19.241 1.885 -4.098 1.00 97.75 182 LYS A C 1
ATOM 1426 O O . LYS A 1 182 ? 19.414 2.174 -2.916 1.00 97.75 182 LYS A O 1
ATOM 1431 N N . ILE A 1 183 ? 18.072 2.088 -4.708 1.00 95.94 183 ILE A N 1
ATOM 1432 C CA . ILE A 1 183 ? 16.871 2.572 -3.999 1.00 95.94 183 ILE A CA 1
ATOM 1433 C C . ILE A 1 183 ? 16.025 1.429 -3.410 1.00 95.94 183 ILE A C 1
ATOM 1435 O O . ILE A 1 183 ? 14.927 1.671 -2.883 1.00 95.94 183 ILE A O 1
ATOM 1439 N N . GLU A 1 184 ? 16.525 0.191 -3.503 1.00 95.88 184 GLU A N 1
ATOM 1440 C CA . GLU A 1 184 ? 15.887 -1.045 -3.049 1.00 95.88 184 GLU A CA 1
ATOM 1441 C C . GLU A 1 184 ? 14.450 -1.176 -3.596 1.00 95.88 184 GLU A C 1
ATOM 1443 O O . GLU A 1 184 ? 13.467 -1.330 -2.852 1.00 95.88 184 GLU A O 1
ATOM 1448 N N . ARG A 1 185 ? 14.300 -1.016 -4.910 1.00 96.81 185 ARG A N 1
ATOM 1449 C CA . ARG A 1 185 ? 13.037 -1.168 -5.638 1.00 96.81 185 ARG A CA 1
ATOM 1450 C C . ARG A 1 185 ? 13.185 -2.243 -6.700 1.00 96.81 185 ARG A C 1
ATOM 1452 O O . ARG A 1 185 ? 14.227 -2.374 -7.324 1.00 96.81 185 ARG A O 1
ATOM 1459 N N . LEU A 1 186 ? 12.103 -2.974 -6.937 1.00 96.94 186 LEU A N 1
ATOM 1460 C CA . LEU A 1 186 ? 12.064 -3.993 -7.976 1.00 96.94 186 LEU A CA 1
ATOM 1461 C C . LEU A 1 186 ? 11.709 -3.349 -9.314 1.00 96.94 186 LEU A C 1
ATOM 1463 O O . LEU A 1 186 ? 10.754 -2.572 -9.402 1.00 96.94 186 LEU A O 1
ATOM 1467 N N . CYS A 1 187 ? 12.425 -3.713 -10.368 1.00 97.50 187 CYS A N 1
ATOM 1468 C CA . CYS A 1 187 ? 12.048 -3.374 -11.731 1.00 97.50 187 CYS A CA 1
ATOM 1469 C C . CYS A 1 187 ? 12.140 -4.598 -12.641 1.00 97.50 187 CYS A C 1
ATOM 1471 O O . CYS A 1 187 ? 12.809 -5.579 -12.330 1.00 97.50 187 CYS A O 1
ATOM 1473 N N . ASN A 1 188 ? 11.402 -4.538 -13.741 1.00 97.75 188 ASN A N 1
ATOM 1474 C CA . ASN A 1 188 ? 11.519 -5.426 -14.878 1.00 97.75 188 ASN A CA 1
ATOM 1475 C C . ASN A 1 188 ? 11.814 -4.542 -16.088 1.00 97.75 188 ASN A C 1
ATOM 1477 O O . ASN A 1 188 ? 10.988 -3.683 -16.420 1.00 97.75 188 ASN A O 1
ATOM 1481 N N . ILE A 1 189 ? 12.985 -4.728 -16.690 1.00 97.56 189 ILE A N 1
ATOM 1482 C CA . ILE A 1 189 ? 13.460 -3.907 -17.799 1.00 97.56 189 ILE A CA 1
ATOM 1483 C C . ILE A 1 189 ? 13.442 -4.742 -19.069 1.00 97.56 189 ILE A C 1
ATOM 1485 O O . ILE A 1 189 ? 14.037 -5.815 -19.123 1.00 97.56 189 ILE A O 1
ATOM 1489 N N . GLU A 1 190 ? 12.773 -4.225 -20.086 1.00 97.25 190 GLU A N 1
ATOM 1490 C CA . GLU A 1 190 ? 12.782 -4.762 -21.438 1.00 97.25 190 GLU A CA 1
ATOM 1491 C C . GLU A 1 190 ? 13.624 -3.841 -22.320 1.00 97.25 190 GLU A C 1
ATOM 1493 O O . GLU A 1 190 ? 13.445 -2.625 -22.283 1.00 97.25 190 GLU A O 1
ATOM 1498 N N . ASN A 1 191 ? 14.553 -4.407 -23.088 1.00 95.94 191 ASN A N 1
ATOM 1499 C CA . ASN A 1 191 ? 15.335 -3.669 -24.075 1.00 95.94 191 ASN A CA 1
ATOM 1500 C C . ASN A 1 191 ? 14.819 -4.016 -25.475 1.00 95.94 191 ASN A C 1
ATOM 1502 O O . ASN A 1 191 ? 14.764 -5.192 -25.836 1.00 95.94 191 ASN A O 1
ATOM 1506 N N . ILE A 1 192 ? 14.423 -2.996 -26.231 1.00 96.50 192 ILE A N 1
ATOM 1507 C CA . ILE A 1 192 ? 13.748 -3.113 -27.519 1.00 96.50 192 ILE A CA 1
ATOM 1508 C C . ILE A 1 192 ? 14.492 -2.246 -28.531 1.00 96.50 192 ILE A C 1
ATOM 1510 O O . ILE A 1 192 ? 14.743 -1.069 -28.283 1.00 96.50 192 ILE A O 1
ATOM 1514 N N . ILE A 1 193 ? 14.785 -2.803 -29.702 1.00 96.62 193 ILE A N 1
ATOM 1515 C CA . ILE A 1 193 ? 15.297 -2.042 -30.843 1.00 96.62 193 ILE A CA 1
ATOM 1516 C C . ILE A 1 193 ? 14.163 -1.901 -31.854 1.00 96.62 193 ILE A C 1
ATOM 1518 O O . ILE A 1 193 ? 13.581 -2.904 -32.269 1.00 96.62 193 ILE A O 1
ATOM 1522 N N . ILE A 1 194 ? 13.856 -0.671 -32.252 1.00 96.75 194 ILE A N 1
ATOM 1523 C CA . ILE A 1 194 ? 12.841 -0.365 -33.263 1.00 96.75 194 ILE A CA 1
ATOM 1524 C C . ILE A 1 194 ? 13.456 0.450 -34.409 1.00 96.75 194 ILE A C 1
ATOM 1526 O O . ILE A 1 194 ? 14.400 1.212 -34.175 1.00 96.75 194 ILE A O 1
ATOM 1530 N N . PRO A 1 195 ? 12.966 0.286 -35.647 1.00 94.31 195 PRO A N 1
ATOM 1531 C CA . PRO A 1 195 ? 13.378 1.125 -36.765 1.00 94.31 195 PRO A CA 1
ATOM 1532 C C . PRO A 1 195 ? 12.703 2.509 -36.693 1.00 94.31 195 PRO A C 1
ATOM 1534 O O . PRO A 1 195 ? 11.741 2.695 -35.947 1.00 94.31 195 PRO A O 1
ATOM 1537 N N . ASP A 1 196 ? 13.228 3.472 -37.445 1.00 89.12 196 ASP A N 1
ATOM 1538 C CA . ASP A 1 196 ? 12.798 4.881 -37.499 1.00 89.12 196 ASP A CA 1
ATOM 1539 C C . ASP A 1 196 ? 11.974 5.188 -38.768 1.00 89.12 196 ASP A C 1
ATOM 1541 O O . ASP A 1 196 ? 12.008 6.295 -39.305 1.00 89.12 196 ASP A O 1
ATOM 1545 N N . ASN A 1 197 ? 11.268 4.179 -39.290 1.00 78.81 197 ASN A N 1
ATOM 1546 C CA . ASN A 1 197 ? 10.616 4.198 -40.602 1.00 78.81 197 ASN A CA 1
ATOM 1547 C C . ASN A 1 197 ? 9.094 4.009 -40.579 1.00 78.81 197 ASN A C 1
ATOM 1549 O O . ASN A 1 197 ? 8.539 3.465 -39.597 1.00 78.81 197 ASN A O 1
#

Sequence (197 aa):
MKFTIKSINVSERKGELKIPVSNIEIDDLGITTDAHRGKWHRQISFLAQEDIDMFAGKFNETFKPGDFAENITTQGINFRKTKVLDVLENDNVKLMITQKGKKCHGGGCAVFEQVGHCVMPKEGIFTQVLKTGKMSVGDELEYKQKVFKIAVITLSDRASAGIYEDISGPAITKLTNEYFEKIERLCNIENIIIPDN

pLDDT: mean 92.92, std 8.46, range [52.81, 98.69]

Foldseek 3Di:
DKKFWAWFWADQAPLDQTDTDFKFWADQQATPRHRNGGDDFFRAKEFEVVLQVVVCVVQVHDDDPRLLVHRTYIYDDQQLPADFQWWKDDPFWIKGWHDQADDDPQPRGPVCVVRVDGSRRHRMTGIGTPHTGMDGGGDMIDIGADAAEEEQEAEAPCCVVVVDPDPPQVVVVVVVVVVCVVVVGHYDYHYYYDYPD